Protein AF-Q5T0F9-4-F1 (afdb_monomer_lite)

Structure (mmCIF, N/CA/C/O backbone):
data_AF-Q5T0F9-4-F1
#
_entry.id   AF-Q5T0F9-4-F1
#
loop_
_atom_site.group_PDB
_atom_site.id
_atom_site.type_symbol
_atom_site.label_atom_id
_atom_site.label_alt_id
_atom_site.label_comp_id
_atom_site.label_asym_id
_atom_site.label_entity_id
_atom_site.label_seq_id
_atom_site.pdbx_PDB_ins_code
_atom_site.Cartn_x
_atom_site.Cartn_y
_atom_site.Cartn_z
_atom_site.occupancy
_atom_site.B_iso_or_equiv
_atom_site.auth_seq_id
_atom_site.auth_comp_id
_atom_site.auth_asym_id
_atom_site.auth_atom_id
_atom_site.pdbx_PDB_model_num
ATOM 1 N N . MET A 1 1 ? -15.846 -24.802 16.523 1.00 83.69 1 MET A N 1
ATOM 2 C CA . MET A 1 1 ? -16.960 -23.954 16.030 1.00 83.69 1 MET A CA 1
ATOM 3 C C . MET A 1 1 ? -17.552 -22.989 17.073 1.00 83.69 1 MET A C 1
ATOM 5 O O . MET A 1 1 ? -17.397 -21.797 16.863 1.00 83.69 1 MET A O 1
ATOM 9 N N . LEU A 1 2 ? -18.225 -23.403 18.166 1.00 86.75 2 LEU A N 1
ATOM 10 C CA . LEU A 1 2 ? -18.825 -22.433 19.125 1.00 86.75 2 LEU A CA 1
ATOM 11 C C . LEU A 1 2 ? -17.793 -21.511 19.794 1.00 86.75 2 LEU A C 1
ATOM 13 O O . LEU A 1 2 ? -18.038 -20.317 19.937 1.00 86.75 2 LEU A O 1
ATOM 17 N N . LEU A 1 3 ? -16.633 -22.063 20.155 1.00 89.88 3 LEU A N 1
ATOM 18 C CA . LEU A 1 3 ? -15.525 -21.309 20.741 1.00 89.88 3 LEU A CA 1
ATOM 19 C C . LEU A 1 3 ? -15.004 -20.246 19.755 1.00 89.88 3 LEU A C 1
ATOM 21 O O . LEU A 1 3 ? -14.954 -19.069 20.089 1.00 89.88 3 LEU A O 1
ATOM 25 N N . GLU A 1 4 ? -14.787 -20.619 18.489 1.00 90.56 4 GLU A N 1
ATOM 26 C CA . GLU A 1 4 ? -14.451 -19.668 17.414 1.00 90.56 4 GLU A CA 1
ATOM 27 C C . GLU A 1 4 ? -15.545 -18.605 17.196 1.00 90.56 4 GLU A C 1
ATOM 29 O O . GLU A 1 4 ? -15.244 -17.450 16.904 1.00 90.56 4 GLU A O 1
ATOM 34 N N . GLN A 1 5 ? -16.832 -18.966 17.309 1.00 90.75 5 GLN A N 1
ATOM 35 C CA . GLN A 1 5 ? -17.931 -17.999 17.208 1.00 90.75 5 GLN A CA 1
ATOM 36 C C . GLN A 1 5 ? -17.902 -16.999 18.368 1.00 90.75 5 GLN A C 1
ATOM 38 O O . GLN A 1 5 ? -18.126 -15.810 18.145 1.00 90.75 5 GLN A O 1
ATOM 43 N N . GLN A 1 6 ? -17.617 -17.461 19.588 1.00 93.31 6 GLN A N 1
ATOM 44 C CA . GLN A 1 6 ? -17.458 -16.599 20.756 1.00 93.31 6 GLN A CA 1
ATOM 45 C C . GLN A 1 6 ? -16.285 -15.631 20.566 1.00 93.31 6 GLN A C 1
ATOM 47 O O . GLN A 1 6 ? -16.462 -14.427 20.749 1.00 93.31 6 GLN A O 1
ATOM 52 N N . GLU A 1 7 ? -15.121 -16.130 20.148 1.00 92.69 7 GLU A N 1
ATOM 53 C CA . GLU A 1 7 ? -13.934 -15.311 19.874 1.00 92.69 7 GLU A CA 1
ATOM 54 C C . GLU A 1 7 ? -14.206 -14.258 18.793 1.00 92.69 7 GLU A C 1
ATOM 56 O O . GLU A 1 7 ? -13.875 -13.086 18.977 1.00 92.69 7 GLU A O 1
ATOM 61 N N . LYS A 1 8 ? -14.893 -14.632 17.704 1.00 90.94 8 LYS A N 1
ATOM 62 C CA . LYS A 1 8 ? -15.326 -13.685 16.663 1.00 90.94 8 LYS A CA 1
ATOM 63 C C . LYS A 1 8 ? -16.273 -12.617 17.210 1.00 90.94 8 LYS A C 1
ATOM 65 O O . LYS A 1 8 ? -16.114 -11.447 16.878 1.00 90.94 8 LYS A O 1
ATOM 70 N N . CYS A 1 9 ? -17.234 -12.989 18.058 1.00 92.12 9 CYS A N 1
ATOM 71 C CA . CYS A 1 9 ? -18.142 -12.019 18.673 1.00 92.12 9 CYS A CA 1
ATOM 72 C C . CYS A 1 9 ? -17.387 -11.028 19.571 1.00 92.12 9 CYS A C 1
ATOM 74 O O . CYS A 1 9 ? -17.630 -9.828 19.490 1.00 92.12 9 CYS A O 1
ATOM 76 N N . LEU A 1 10 ? -16.435 -11.504 20.378 1.00 92.44 10 LEU A N 1
ATOM 77 C CA . LEU A 1 10 ? -15.598 -10.638 21.215 1.00 92.44 10 LEU A CA 1
ATOM 78 C C . LEU A 1 10 ? -14.719 -9.705 20.374 1.00 92.44 10 LEU A C 1
ATOM 80 O O . LEU A 1 10 ? -14.599 -8.521 20.690 1.00 92.44 10 LEU A O 1
ATOM 84 N N . LEU A 1 11 ? -14.151 -10.213 19.277 1.00 89.75 11 LEU A N 1
ATOM 85 C CA . LEU A 1 11 ? -13.388 -9.405 18.332 1.00 89.75 11 LEU A CA 1
ATOM 86 C C . LEU A 1 11 ? -14.251 -8.281 17.744 1.00 89.75 11 LEU A C 1
ATOM 88 O O . LEU A 1 11 ? -13.850 -7.121 17.804 1.00 89.75 11 LEU A O 1
ATOM 92 N N . PHE A 1 12 ? -15.440 -8.596 17.220 1.00 89.69 12 PHE A N 1
ATOM 93 C CA . PHE A 1 12 ? -16.332 -7.589 16.639 1.00 89.69 12 PHE A CA 1
ATOM 94 C C . PHE A 1 12 ? -16.841 -6.587 17.676 1.00 89.69 12 PHE A C 1
ATOM 96 O O . PHE A 1 12 ? -16.846 -5.392 17.392 1.00 89.69 12 PHE A O 1
ATOM 103 N N . SER A 1 13 ? -17.182 -7.031 18.891 1.00 90.62 13 SER A N 1
ATOM 104 C CA . SER A 1 13 ? -17.518 -6.130 20.004 1.00 90.62 13 SER A CA 1
ATOM 105 C C . SER A 1 13 ? -16.400 -5.109 20.240 1.00 90.62 13 SER A C 1
ATOM 107 O O . SER A 1 13 ? -16.650 -3.904 20.208 1.00 90.62 13 SER A O 1
ATOM 109 N N . LYS A 1 14 ? -15.145 -5.564 20.357 1.00 88.94 14 LYS A N 1
ATOM 110 C CA . LYS A 1 14 ? -13.990 -4.673 20.525 1.00 88.94 14 LYS A CA 1
ATOM 111 C C . LYS A 1 14 ? -13.830 -3.710 19.342 1.00 88.94 14 LYS A C 1
ATOM 113 O O . LYS A 1 14 ? -13.533 -2.534 19.541 1.00 88.94 14 LYS A O 1
ATOM 118 N N . GLN A 1 15 ? -14.051 -4.178 18.113 1.00 85.25 15 GLN A N 1
ATOM 119 C CA . GLN A 1 15 ? -13.968 -3.329 16.921 1.00 85.25 15 GLN A CA 1
ATOM 120 C C . GLN A 1 15 ? -15.040 -2.233 16.895 1.00 85.25 15 GLN A C 1
ATOM 122 O O . GLN A 1 15 ? -14.729 -1.088 16.562 1.00 85.25 15 GLN A O 1
ATOM 127 N N . PHE A 1 16 ? -16.281 -2.555 17.264 1.00 86.69 16 PHE A N 1
ATOM 128 C CA . PHE A 1 16 ? -17.366 -1.576 17.355 1.00 86.69 16 PHE A CA 1
ATOM 129 C C . PHE A 1 16 ? -17.193 -0.610 18.526 1.00 86.69 16 PHE A C 1
ATOM 131 O O . PHE A 1 16 ? -17.513 0.572 18.385 1.00 86.69 16 PHE A O 1
ATOM 138 N N . MET A 1 17 ? -16.605 -1.070 19.632 1.00 87.19 17 MET A N 1
ATOM 139 C CA . MET A 1 17 ? -16.252 -0.223 20.770 1.00 87.19 17 MET A CA 1
ATOM 140 C C . MET A 1 17 ? -15.271 0.876 20.348 1.00 87.19 17 MET A C 1
ATOM 142 O O . MET A 1 17 ? -15.489 2.044 20.660 1.00 87.19 17 MET A O 1
ATOM 146 N N . HIS A 1 18 ? -14.241 0.533 19.566 1.00 80.69 18 HIS A N 1
ATOM 147 C CA . HIS A 1 18 ? -13.287 1.511 19.027 1.00 80.69 18 HIS A CA 1
ATOM 148 C C . HIS A 1 18 ? -13.921 2.532 18.067 1.00 80.69 18 HIS A C 1
ATOM 150 O O . HIS A 1 18 ? -13.394 3.631 17.924 1.00 80.69 18 HIS A O 1
ATOM 156 N N . GLN A 1 19 ? -15.052 2.204 17.439 1.00 78.31 19 GLN A N 1
ATOM 157 C CA . GLN A 1 19 ? -15.816 3.124 16.584 1.00 78.31 19 GLN A CA 1
ATOM 158 C C . GLN A 1 19 ? -16.829 3.976 17.363 1.00 78.31 19 GLN A C 1
ATOM 160 O O . GLN A 1 19 ? -17.508 4.811 16.770 1.00 78.31 19 GLN A O 1
ATOM 165 N N . GLY A 1 20 ? -16.998 3.742 18.669 1.00 83.38 20 GLY A N 1
ATOM 166 C CA . GLY A 1 20 ? -18.068 4.356 19.457 1.00 83.38 20 GLY A CA 1
ATOM 167 C C . GLY A 1 20 ? -19.471 3.825 19.127 1.00 83.38 20 GLY A C 1
ATOM 168 O O . GLY A 1 20 ? -20.463 4.418 19.548 1.00 83.38 20 GLY A O 1
ATOM 169 N N . ASN A 1 21 ? -19.592 2.709 18.396 1.00 86.69 21 ASN A N 1
ATOM 170 C CA . ASN A 1 21 ? -20.884 2.101 18.077 1.00 86.69 21 ASN A CA 1
ATOM 171 C C . ASN A 1 21 ? -21.359 1.223 19.243 1.00 86.69 21 ASN A C 1
ATOM 173 O O . ASN A 1 21 ? -21.147 0.008 19.277 1.00 86.69 21 ASN A O 1
ATOM 177 N N . VAL A 1 22 ? -22.013 1.855 20.216 1.00 92.00 22 VAL A N 1
ATOM 178 C CA . VAL A 1 22 ? -22.498 1.202 21.443 1.00 92.00 22 VAL A CA 1
ATOM 179 C C . VAL A 1 22 ? -23.517 0.094 21.146 1.00 92.00 22 VAL A C 1
ATOM 181 O O . VAL A 1 22 ? -23.496 -0.955 21.795 1.00 92.00 22 VAL A O 1
ATOM 184 N N . ALA A 1 23 ? -24.381 0.297 20.146 1.00 92.88 23 ALA A N 1
ATOM 185 C CA . ALA A 1 23 ? -25.448 -0.640 19.799 1.00 92.88 23 ALA A CA 1
ATOM 186 C C . ALA A 1 23 ? -24.890 -1.984 19.304 1.00 92.88 23 ALA A C 1
ATOM 188 O O . ALA A 1 23 ? -25.228 -3.036 19.852 1.00 92.88 23 ALA A O 1
ATOM 189 N N . GLU A 1 24 ? -23.989 -1.954 18.318 1.00 90.75 24 GLU A N 1
ATOM 190 C CA . GLU A 1 24 ? -23.358 -3.178 17.812 1.00 90.75 24 GLU A CA 1
ATOM 191 C C . GLU A 1 24 ? -22.395 -3.788 18.839 1.00 90.75 24 GLU A C 1
ATOM 193 O O . GLU A 1 24 ? -22.370 -5.009 18.989 1.00 90.75 24 GLU A O 1
ATOM 198 N N . THR A 1 25 ? -21.688 -2.972 19.633 1.00 91.44 25 THR A N 1
ATOM 199 C CA . THR A 1 25 ? -20.842 -3.470 20.738 1.00 91.44 25 THR A CA 1
ATOM 200 C C . THR A 1 25 ? -21.651 -4.356 21.688 1.00 91.44 25 THR A C 1
ATOM 202 O O . THR A 1 25 ? -21.325 -5.529 21.878 1.00 91.44 25 THR A O 1
ATOM 205 N N . THR A 1 26 ? -22.769 -3.833 22.199 1.00 94.62 26 THR A N 1
ATOM 206 C CA . THR A 1 26 ? -23.650 -4.545 23.142 1.00 94.62 26 THR A CA 1
ATOM 207 C C . THR A 1 26 ? -24.254 -5.801 22.508 1.00 94.62 26 THR A C 1
ATOM 209 O O . THR A 1 26 ? -24.371 -6.853 23.143 1.00 94.62 26 THR A O 1
ATOM 212 N N . ARG A 1 27 ? -24.628 -5.721 21.225 1.00 94.31 27 ARG A N 1
ATOM 213 C CA . ARG A 1 27 ? -25.175 -6.852 20.467 1.00 94.31 27 ARG A CA 1
ATOM 214 C C . ARG A 1 27 ? -24.175 -8.005 20.373 1.00 94.31 27 ARG A C 1
ATOM 216 O O . ARG A 1 27 ? -24.549 -9.152 20.630 1.00 94.31 27 ARG A O 1
ATOM 223 N N . PHE A 1 28 ? -22.922 -7.718 20.027 1.00 93.88 28 PHE A N 1
ATOM 224 C CA . PHE A 1 28 ? -21.876 -8.733 19.923 1.00 93.88 28 PHE A CA 1
ATOM 225 C C . PHE A 1 28 ? -21.430 -9.272 21.285 1.00 93.88 28 PHE A C 1
ATOM 227 O O . PHE A 1 28 ? -21.159 -10.467 21.391 1.00 93.88 28 PHE A O 1
ATOM 234 N N . GLU A 1 29 ? -21.435 -8.456 22.340 1.00 96.00 29 GLU A N 1
ATOM 235 C CA . GLU A 1 29 ? -21.204 -8.931 23.712 1.00 96.00 29 GLU A CA 1
ATOM 236 C C . GL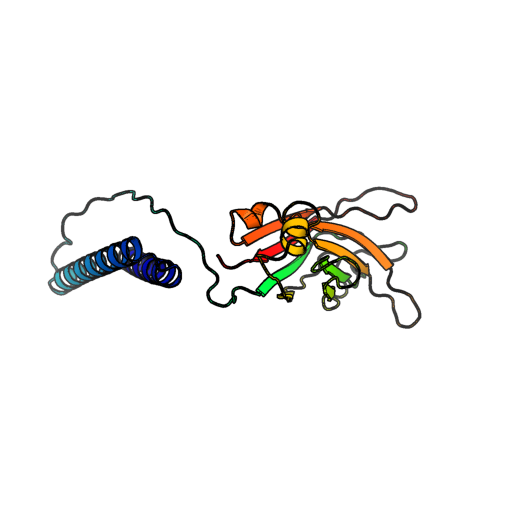U A 1 29 ? -22.263 -9.946 24.143 1.00 96.00 29 GLU A C 1
ATOM 238 O O . GLU A 1 29 ? -21.928 -11.022 24.642 1.00 96.00 29 GLU A O 1
ATOM 243 N N . LYS A 1 30 ? -23.542 -9.654 23.881 1.00 96.44 30 LYS A N 1
ATOM 244 C CA . LYS A 1 30 ? -24.639 -10.582 24.170 1.00 96.44 30 LYS A CA 1
ATOM 245 C C . LYS A 1 30 ? -24.495 -11.885 23.382 1.00 96.44 30 LYS A C 1
ATOM 247 O O . LYS A 1 30 ? -24.612 -12.967 23.954 1.00 96.44 30 LYS A O 1
ATOM 252 N N . LEU A 1 31 ? -24.167 -11.800 22.090 1.00 94.75 31 LEU A N 1
ATOM 253 C CA . LEU A 1 31 ? -23.881 -12.986 21.281 1.00 94.75 31 LEU A CA 1
ATOM 254 C C . LEU A 1 31 ? -22.697 -13.786 21.845 1.00 94.75 31 LEU A C 1
ATOM 256 O O . LEU A 1 31 ? -22.794 -15.006 21.936 1.00 94.75 31 LEU A O 1
ATOM 260 N N . ALA A 1 32 ? -21.609 -13.147 22.272 1.00 95.56 32 ALA A N 1
ATOM 261 C CA . ALA A 1 32 ? -20.480 -13.850 22.881 1.00 95.56 32 ALA A CA 1
ATOM 262 C C . ALA A 1 32 ? -20.891 -14.584 24.170 1.00 95.56 32 ALA A C 1
ATOM 264 O O . ALA A 1 32 ? -20.566 -15.761 24.341 1.00 95.56 32 ALA A O 1
ATOM 265 N N . GLN A 1 33 ? -21.649 -13.921 25.048 1.00 96.56 33 GLN A N 1
ATOM 266 C CA . GLN A 1 33 ? -22.155 -14.513 26.290 1.00 96.56 33 GLN A CA 1
ATOM 267 C C . GLN A 1 33 ? -23.062 -15.717 26.027 1.00 96.56 33 GLN A C 1
ATOM 269 O O . GLN A 1 33 ? -22.925 -16.750 26.679 1.00 96.56 33 GLN A O 1
ATOM 274 N N . ASP A 1 34 ? -23.957 -15.616 25.048 1.00 94.75 34 ASP A N 1
ATOM 275 C CA . ASP A 1 34 ? -24.850 -16.715 24.697 1.00 94.75 34 ASP A CA 1
ATOM 276 C C . ASP A 1 34 ? -24.074 -17.917 24.117 1.00 94.75 34 ASP A C 1
ATOM 278 O O . ASP A 1 34 ? -24.431 -19.061 24.398 1.00 94.75 34 ASP A O 1
ATOM 282 N N . ARG A 1 35 ? -22.984 -17.694 23.356 1.00 93.75 35 ARG A N 1
ATOM 283 C CA . ARG A 1 35 ? -22.117 -18.793 22.872 1.00 93.75 35 ARG A CA 1
ATOM 284 C C . ARG A 1 35 ? -21.362 -19.445 24.025 1.00 93.75 35 ARG A C 1
ATOM 286 O O . ARG A 1 35 ? -21.268 -20.669 24.065 1.00 93.75 35 ARG A O 1
ATOM 293 N N . LYS A 1 36 ? -20.882 -18.641 24.979 1.00 95.00 36 LYS A N 1
ATOM 294 C CA . LYS A 1 36 ? -20.215 -19.131 26.189 1.00 95.00 36 LYS A CA 1
ATOM 295 C C . LYS A 1 36 ? -21.130 -20.065 26.985 1.00 95.00 36 LYS A C 1
ATOM 297 O O . LYS A 1 36 ? -20.734 -21.180 27.293 1.00 95.00 36 LYS A O 1
ATOM 302 N N . LYS A 1 37 ? -22.378 -19.649 27.230 1.00 94.56 37 LYS A N 1
ATOM 303 C CA . LYS A 1 37 ? -23.382 -20.473 27.925 1.00 94.56 37 LYS A CA 1
ATOM 304 C C . LYS A 1 37 ? -23.654 -21.789 27.194 1.00 94.56 37 LYS A C 1
ATOM 306 O O . LYS A 1 37 ? -23.743 -22.836 27.821 1.00 94.56 37 LYS A O 1
ATOM 311 N N . GLN A 1 38 ? -23.769 -21.754 25.865 1.00 92.88 38 GLN A N 1
ATOM 312 C CA . GLN A 1 38 ? -23.950 -22.972 25.066 1.00 92.88 38 GLN A CA 1
ATOM 313 C C . GLN A 1 38 ? -22.748 -23.918 25.177 1.00 92.88 38 GLN A C 1
ATOM 315 O O . GLN A 1 38 ? -22.934 -25.128 25.278 1.00 92.88 38 GLN A O 1
ATOM 320 N N . LEU A 1 39 ? -21.527 -23.377 25.195 1.00 93.19 39 LEU A N 1
ATOM 321 C CA . LEU A 1 39 ? -20.314 -24.165 25.394 1.00 93.19 39 LEU A CA 1
ATOM 322 C C . LEU A 1 39 ? -20.278 -24.810 26.789 1.00 93.19 39 LEU A C 1
ATOM 324 O O . LEU A 1 39 ? -19.962 -25.990 26.894 1.00 93.19 39 LEU A O 1
ATOM 328 N N . GLU A 1 40 ? -20.649 -24.069 27.834 1.00 93.81 40 GLU A N 1
ATOM 329 C CA . GLU A 1 40 ? -20.731 -24.575 29.213 1.00 93.81 40 GLU A CA 1
ATOM 330 C C . GLU A 1 40 ? -21.749 -25.724 29.334 1.00 93.81 40 GLU A C 1
ATOM 332 O O . GLU A 1 40 ? -21.449 -26.753 29.936 1.00 93.81 40 GLU A O 1
ATOM 337 N N . ILE A 1 41 ? -22.923 -25.599 28.701 1.00 93.38 41 ILE A N 1
ATOM 338 C CA . ILE A 1 41 ? -23.936 -26.669 28.662 1.00 93.38 41 ILE A CA 1
ATOM 339 C C . ILE A 1 41 ? -23.391 -27.918 27.958 1.00 93.38 41 ILE A C 1
ATOM 341 O O . ILE A 1 41 ? -23.588 -29.030 28.444 1.00 93.38 41 ILE A O 1
ATOM 345 N N . LEU A 1 42 ? -22.692 -27.752 26.832 1.00 92.06 42 LEU A N 1
ATOM 346 C CA . LEU A 1 42 ? -22.097 -28.876 26.102 1.00 92.06 42 LEU A CA 1
ATOM 347 C C . LEU A 1 42 ? -21.006 -29.576 26.913 1.00 92.06 42 LEU A C 1
ATOM 349 O O . LEU A 1 42 ? -20.975 -30.803 26.954 1.00 92.06 42 LEU A O 1
ATOM 353 N N . GLN A 1 43 ? -20.140 -28.810 27.577 1.00 92.50 43 GLN A N 1
ATOM 354 C CA . GLN A 1 43 ? -19.103 -29.355 28.453 1.00 92.50 43 GLN A CA 1
ATOM 355 C C . GLN A 1 43 ? -19.712 -30.135 29.620 1.00 92.50 43 GLN A C 1
ATOM 357 O O . GLN A 1 43 ? -19.227 -31.214 29.952 1.00 92.50 43 GLN A O 1
ATOM 362 N N . LEU A 1 44 ? -20.794 -29.622 30.213 1.00 94.62 44 LEU A N 1
ATOM 363 C CA . LEU A 1 44 ? -21.508 -30.302 31.289 1.00 94.62 44 LEU A CA 1
ATOM 364 C C . LEU A 1 44 ? -22.154 -31.610 30.812 1.00 94.62 44 LEU A C 1
ATOM 366 O O . LEU A 1 44 ? -21.973 -32.637 31.461 1.00 94.62 44 LEU A O 1
ATOM 370 N N . ALA A 1 45 ? -22.864 -31.589 29.679 1.00 93.62 45 ALA A N 1
ATOM 371 C CA . ALA A 1 45 ? -23.481 -32.785 29.102 1.00 93.62 45 ALA A CA 1
ATOM 372 C C . ALA A 1 45 ? -22.425 -33.856 28.793 1.00 93.62 45 ALA A C 1
ATOM 374 O O . ALA A 1 45 ? -22.573 -35.010 29.194 1.00 93.62 45 ALA A O 1
ATOM 375 N N . GLN A 1 46 ? -21.305 -33.449 28.190 1.00 93.31 46 GLN A N 1
ATOM 376 C CA . GLN A 1 46 ? -20.180 -34.334 27.909 1.00 93.31 46 GLN A CA 1
ATOM 377 C C . GLN A 1 46 ? -19.577 -34.930 29.189 1.00 93.31 46 GLN A C 1
ATOM 379 O O . GLN A 1 46 ? -19.318 -36.131 29.239 1.00 93.31 46 GLN A O 1
ATOM 384 N N . ALA A 1 47 ? -19.374 -34.121 30.234 1.00 94.75 47 ALA A N 1
ATOM 385 C CA . ALA A 1 47 ? -18.844 -34.589 31.516 1.00 94.75 47 ALA A CA 1
ATOM 386 C C . ALA A 1 47 ? -19.783 -35.584 32.221 1.00 94.75 47 ALA A C 1
ATOM 388 O O . ALA A 1 47 ? -19.322 -36.450 32.960 1.00 94.75 47 ALA A O 1
ATOM 389 N N . GLN A 1 48 ? -21.090 -35.473 31.981 1.00 95.56 48 GLN A N 1
ATOM 390 C CA . GLN A 1 48 ? -22.111 -36.383 32.503 1.00 95.56 48 GLN A CA 1
ATOM 391 C C . GLN A 1 48 ? -22.341 -37.616 31.613 1.00 95.56 48 GLN A C 1
ATOM 393 O O . GLN A 1 48 ? -23.147 -38.472 31.969 1.00 95.56 48 GLN A O 1
ATOM 398 N N . GLY A 1 49 ? -21.657 -37.721 30.466 1.00 94.00 49 GLY A N 1
ATOM 399 C CA . GLY A 1 49 ? -21.877 -38.796 29.495 1.00 94.00 49 GLY A CA 1
ATOM 400 C C . GLY A 1 49 ? -23.245 -38.735 28.807 1.00 94.00 49 GLY A C 1
ATOM 401 O O . GLY A 1 49 ? -23.723 -39.755 28.320 1.00 94.00 49 GLY A O 1
ATOM 402 N N . LEU A 1 50 ? -23.885 -37.562 28.800 1.00 94.00 50 LEU A N 1
ATOM 403 C CA . LEU A 1 50 ? -25.150 -37.321 28.116 1.00 94.00 50 LEU A CA 1
ATOM 404 C C . LEU A 1 50 ? -24.905 -36.931 26.658 1.00 94.00 50 LEU A C 1
ATOM 406 O O . LEU A 1 50 ? -23.893 -36.310 26.321 1.00 94.00 50 LEU A O 1
ATOM 410 N N . ASP A 1 51 ? -25.881 -37.235 25.807 1.00 91.62 51 ASP A N 1
ATOM 411 C CA . ASP A 1 51 ? -25.890 -36.746 24.434 1.00 91.62 51 ASP A CA 1
ATOM 412 C C . ASP A 1 51 ? -25.971 -35.207 24.394 1.00 91.62 51 ASP A C 1
ATOM 414 O O . ASP A 1 51 ? -26.587 -34.578 25.266 1.00 91.62 51 ASP A O 1
ATOM 418 N N . PRO A 1 52 ? -25.362 -34.563 23.383 1.00 88.44 52 PRO A N 1
ATOM 419 C CA . PRO A 1 52 ? -25.440 -33.118 23.235 1.00 88.44 52 PRO A CA 1
ATOM 420 C C . PRO A 1 52 ? -26.891 -32.663 22.987 1.00 88.44 52 PRO A C 1
ATOM 422 O O . PRO A 1 52 ? -27.657 -33.369 22.325 1.00 88.44 52 PRO A O 1
ATOM 425 N N . PRO A 1 53 ? -27.278 -31.451 23.434 1.00 88.06 53 PRO A N 1
ATOM 426 C CA . PRO A 1 53 ? -28.591 -30.894 23.134 1.00 88.06 53 PRO A CA 1
ATOM 427 C C . PRO A 1 53 ? -28.866 -30.820 21.627 1.00 88.06 53 PRO A C 1
ATOM 429 O O . PRO A 1 53 ? -27.962 -30.604 20.811 1.00 88.06 53 PRO A O 1
ATOM 432 N N . THR A 1 5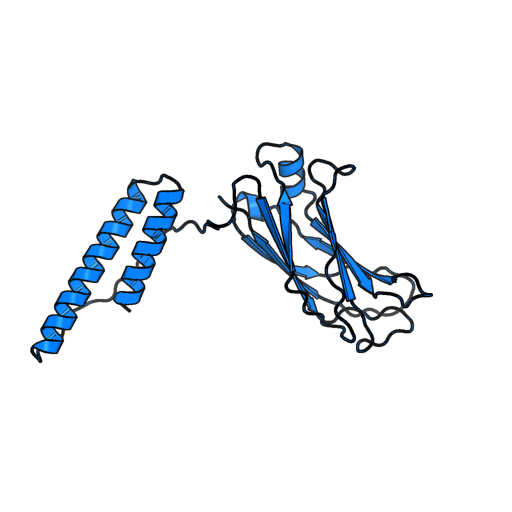4 ? -30.143 -30.925 21.258 1.00 89.44 54 THR A N 1
ATOM 433 C CA . THR A 1 54 ? -30.592 -30.702 19.880 1.00 89.44 54 THR A CA 1
ATOM 434 C C . THR A 1 54 ? -30.166 -29.318 19.401 1.00 89.44 54 THR A C 1
ATOM 436 O O . THR A 1 54 ? -30.330 -28.330 20.120 1.00 89.44 54 THR A O 1
ATOM 439 N N . HIS A 1 55 ? -29.655 -29.238 18.178 1.00 87.38 55 HIS A N 1
ATOM 440 C CA . HIS A 1 55 ? -29.155 -28.001 17.595 1.00 87.38 55 HIS A CA 1
ATOM 441 C C . HIS A 1 55 ? -29.592 -27.875 16.139 1.00 87.38 55 HIS A C 1
ATOM 443 O O . HIS A 1 55 ? -29.938 -28.854 15.478 1.00 87.38 55 HIS A O 1
ATOM 449 N N . HIS A 1 56 ? -29.531 -26.651 15.636 1.00 89.56 56 HIS A N 1
ATOM 450 C CA . HIS A 1 56 ? -29.719 -26.330 14.232 1.00 89.56 56 HIS A CA 1
ATOM 451 C C . HIS A 1 56 ? -28.634 -25.355 13.786 1.00 89.56 56 HIS A C 1
ATOM 453 O O . HIS A 1 56 ? -28.022 -24.653 14.594 1.00 89.56 56 HIS A O 1
ATOM 459 N N . PHE A 1 57 ? -28.385 -25.321 12.483 1.00 87.56 57 PHE A N 1
ATOM 460 C CA . PHE A 1 57 ? -27.438 -24.390 11.889 1.00 87.56 57 PHE A CA 1
ATOM 461 C C . PHE A 1 57 ? -28.180 -23.156 11.386 1.00 87.56 57 PHE A C 1
ATOM 463 O O . PHE A 1 57 ? -29.181 -23.265 10.681 1.00 87.56 57 PHE A O 1
ATOM 470 N N . GLU A 1 58 ? -27.664 -21.979 11.728 1.00 87.81 58 GLU A N 1
ATOM 471 C CA . GLU A 1 58 ? -28.158 -20.703 11.218 1.00 87.81 58 GLU A CA 1
ATOM 472 C C . GLU A 1 58 ? -27.046 -19.998 10.448 1.00 87.81 58 GLU A C 1
ATOM 474 O O . GLU A 1 58 ? -25.938 -19.810 10.958 1.00 87.81 58 GLU A O 1
ATOM 479 N N . LEU A 1 59 ? -27.360 -19.552 9.234 1.00 87.81 59 LEU A N 1
ATOM 480 C CA . LEU A 1 59 ? -26.519 -18.612 8.505 1.00 87.81 59 LEU A CA 1
ATOM 481 C C . LEU A 1 59 ? -26.889 -17.194 8.945 1.00 87.81 59 LEU A C 1
ATOM 483 O O . LEU A 1 59 ? -28.025 -16.756 8.770 1.00 87.81 59 LEU A O 1
ATOM 487 N N . LYS A 1 60 ? -25.926 -16.476 9.527 1.00 85.06 60 LYS A N 1
ATOM 488 C CA . LYS A 1 60 ? -26.074 -15.070 9.919 1.00 85.06 60 LYS A CA 1
ATOM 489 C C . LYS A 1 60 ? -25.024 -14.222 9.223 1.00 85.06 60 LYS A C 1
ATOM 491 O O . LYS A 1 60 ? -23.830 -14.483 9.348 1.00 85.06 60 LYS A O 1
ATOM 496 N N . THR A 1 61 ? -25.485 -13.180 8.542 1.00 85.00 61 THR A N 1
ATOM 497 C CA . THR A 1 61 ? -24.624 -12.161 7.940 1.00 85.00 61 THR A CA 1
ATOM 498 C C . THR A 1 61 ? -24.518 -10.981 8.891 1.00 85.00 61 THR A C 1
ATOM 500 O O . THR A 1 61 ? -25.530 -10.412 9.300 1.00 85.00 61 THR A O 1
ATOM 503 N N . PHE A 1 62 ? -23.291 -10.603 9.227 1.00 82.12 62 PHE A N 1
ATOM 504 C CA . PHE A 1 62 ? -23.004 -9.411 10.013 1.00 82.12 62 PHE A CA 1
ATOM 505 C C . PHE A 1 62 ? -22.258 -8.408 9.141 1.00 82.12 62 PHE A C 1
ATOM 507 O O . PHE A 1 62 ? -21.341 -8.782 8.413 1.00 82.12 62 PHE A O 1
ATOM 514 N N . GLN A 1 63 ? -22.642 -7.137 9.221 1.00 77.56 63 GLN A N 1
ATOM 515 C CA . GLN A 1 63 ? -21.827 -6.057 8.680 1.00 77.56 63 GLN A CA 1
ATOM 516 C C . GLN A 1 63 ? -20.758 -5.746 9.717 1.00 77.56 63 GLN A C 1
ATOM 518 O O . GLN A 1 63 ? -21.087 -5.405 10.846 1.00 77.56 63 GLN A O 1
ATOM 523 N N . THR A 1 64 ? -19.493 -5.915 9.360 1.00 75.06 64 THR A N 1
ATOM 524 C CA . THR A 1 64 ? -18.363 -5.689 10.265 1.00 75.06 64 THR A CA 1
ATOM 525 C C . THR A 1 64 ? -17.421 -4.697 9.621 1.00 75.06 64 THR A C 1
ATOM 527 O O . THR A 1 64 ? -17.126 -4.816 8.432 1.00 75.06 64 THR A O 1
ATOM 530 N N . VAL A 1 65 ? -16.924 -3.744 10.401 1.00 72.06 65 VAL A N 1
ATOM 531 C CA . VAL A 1 65 ? -15.921 -2.790 9.926 1.00 72.06 65 VAL A CA 1
ATOM 532 C C . VAL A 1 65 ? -14.550 -3.319 10.313 1.00 72.06 65 VAL A C 1
ATOM 534 O O . VAL A 1 65 ? -14.287 -3.612 11.479 1.00 72.06 65 VAL A O 1
ATOM 537 N N . ARG A 1 66 ? -13.669 -3.450 9.327 1.00 73.81 66 ARG A N 1
ATOM 538 C CA . ARG A 1 66 ? -12.284 -3.836 9.569 1.00 73.81 66 ARG A CA 1
ATOM 539 C C . ARG A 1 66 ? -11.500 -2.613 10.035 1.00 73.81 66 ARG A C 1
ATOM 541 O O . ARG A 1 66 ? -11.552 -1.562 9.405 1.00 73.81 66 ARG A O 1
ATOM 548 N N . ILE A 1 67 ? -10.790 -2.763 11.150 1.00 73.75 67 ILE A N 1
ATOM 549 C CA . ILE A 1 67 ? -9.984 -1.702 11.758 1.00 73.75 67 ILE A CA 1
ATOM 550 C C . ILE A 1 67 ? -8.549 -2.195 11.971 1.00 73.75 67 ILE A C 1
ATOM 552 O O . ILE A 1 67 ? -8.333 -3.382 12.218 1.00 73.75 67 ILE A O 1
ATOM 556 N N . PHE A 1 68 ? -7.592 -1.273 11.925 1.00 77.38 68 PHE A N 1
ATOM 557 C CA . PHE A 1 68 ? -6.171 -1.497 12.219 1.00 77.38 68 PHE A CA 1
ATOM 558 C C . PHE A 1 68 ? -5.790 -0.746 13.496 1.00 77.38 68 PHE A C 1
ATOM 560 O O . PHE A 1 68 ? -5.315 0.381 13.437 1.00 77.38 68 PHE A O 1
ATOM 567 N N . SER A 1 69 ? -6.076 -1.312 14.670 1.00 70.69 69 SER A N 1
ATOM 568 C 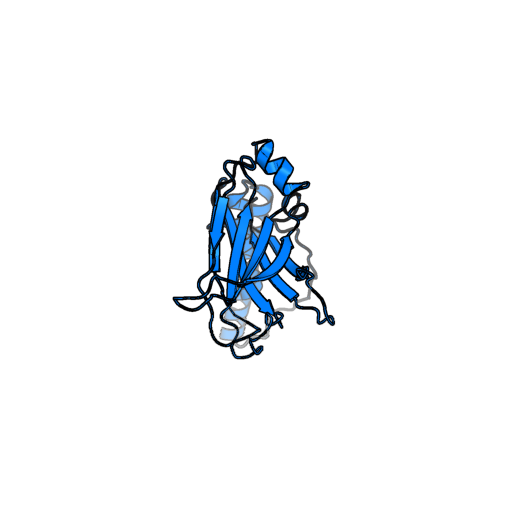CA . SER A 1 69 ? -5.915 -0.613 15.961 1.00 70.69 69 SER A CA 1
ATOM 569 C C . SER A 1 69 ? -4.494 -0.103 16.250 1.00 70.69 69 SER A C 1
ATOM 571 O O . SER A 1 69 ? -4.308 0.725 17.135 1.00 70.69 69 SER A O 1
ATOM 573 N N . GLU A 1 70 ? -3.494 -0.611 15.536 1.00 75.88 70 GLU A N 1
ATOM 574 C CA . GLU A 1 70 ? -2.100 -0.179 15.585 1.00 75.88 70 GLU A CA 1
ATOM 575 C C . GLU A 1 70 ? -1.823 1.133 14.830 1.00 75.88 70 GLU A C 1
ATOM 577 O O . GLU A 1 70 ? -0.774 1.745 15.038 1.00 75.88 70 GLU A O 1
ATOM 582 N N . LEU A 1 71 ? -2.742 1.562 13.959 1.00 81.31 71 LEU A N 1
ATOM 583 C CA . LEU A 1 71 ? -2.664 2.809 13.207 1.00 81.31 71 LEU A CA 1
ATOM 584 C C . LEU A 1 71 ? -3.367 3.939 13.962 1.00 81.31 71 LEU A C 1
ATOM 586 O O . LEU A 1 71 ? -4.511 3.807 14.393 1.00 81.31 71 LEU A O 1
ATOM 590 N N . ASN A 1 72 ? -2.706 5.092 14.063 1.00 83.31 72 ASN A N 1
ATOM 591 C CA . ASN A 1 72 ? -3.364 6.322 14.502 1.00 83.31 72 ASN A CA 1
ATOM 592 C C . ASN A 1 72 ? -4.053 7.041 13.323 1.00 83.31 72 ASN A C 1
ATOM 594 O O . ASN A 1 72 ? -3.849 6.715 12.154 1.00 83.31 72 ASN A O 1
ATOM 598 N N . SER A 1 73 ? -4.868 8.058 13.621 1.00 83.00 73 SER A N 1
ATOM 599 C CA . SER A 1 73 ? -5.653 8.798 12.616 1.00 83.00 73 SER A CA 1
ATOM 600 C C . SER A 1 73 ? -4.813 9.595 11.604 1.00 83.00 73 SER A C 1
ATOM 602 O O . SER A 1 73 ? -5.340 10.026 10.573 1.00 83.00 73 SER A O 1
ATOM 604 N N . THR A 1 74 ? -3.521 9.778 11.882 1.00 90.69 74 THR A N 1
ATOM 605 C CA . THR A 1 74 ? -2.558 10.521 11.058 1.00 90.69 74 THR A CA 1
ATOM 606 C C . THR A 1 74 ? -1.547 9.624 10.345 1.00 90.69 74 THR A C 1
ATOM 608 O O . THR A 1 74 ? -0.633 10.135 9.703 1.00 90.69 74 THR A O 1
ATOM 611 N N . GLU A 1 75 ? -1.699 8.302 10.419 1.00 92.06 75 GLU A N 1
ATOM 612 C CA . GLU A 1 75 ? -0.797 7.337 9.793 1.00 92.06 75 GLU A CA 1
ATOM 613 C C . GLU A 1 75 ? -1.508 6.530 8.698 1.00 92.06 75 GLU A C 1
ATOM 615 O O . GLU A 1 75 ? -2.677 6.159 8.803 1.00 92.06 75 GLU A O 1
ATOM 620 N N . MET A 1 76 ? -0.761 6.245 7.635 1.00 94.25 76 MET A N 1
ATOM 621 C CA . MET A 1 76 ? -1.089 5.263 6.608 1.00 94.25 76 MET A CA 1
ATOM 622 C C . MET A 1 76 ? 0.114 4.341 6.445 1.00 94.25 76 MET A C 1
ATOM 624 O O . MET A 1 76 ? 1.245 4.814 6.318 1.00 94.25 76 MET A O 1
ATOM 628 N N . HIS A 1 77 ? -0.106 3.030 6.430 1.00 94.75 77 HIS A N 1
ATOM 629 C CA . HIS A 1 77 ? 0.966 2.078 6.158 1.00 94.75 77 HIS A CA 1
ATOM 630 C C . HIS A 1 77 ? 1.010 1.738 4.670 1.00 94.75 77 HIS A C 1
ATOM 632 O O . HIS A 1 77 ? -0.011 1.440 4.053 1.00 94.75 77 HIS A O 1
ATOM 638 N N . LEU A 1 78 ? 2.215 1.755 4.107 1.00 96.94 78 LEU A N 1
ATOM 639 C CA . LEU A 1 78 ? 2.526 1.219 2.788 1.00 96.94 78 LEU A CA 1
ATOM 640 C C . LEU A 1 78 ? 3.438 0.009 2.965 1.00 96.94 78 LEU A C 1
ATOM 642 O O . LEU A 1 78 ? 4.523 0.142 3.522 1.00 96.94 78 LEU A O 1
ATOM 646 N N . ILE A 1 79 ? 3.028 -1.142 2.446 1.00 97.12 79 ILE A N 1
ATOM 647 C CA . ILE A 1 79 ? 3.819 -2.368 2.455 1.00 97.12 79 ILE A CA 1
ATOM 648 C C . ILE A 1 79 ? 4.174 -2.726 1.014 1.00 97.12 79 ILE A C 1
ATOM 650 O O . ILE A 1 79 ? 3.303 -2.979 0.174 1.00 97.12 79 ILE A O 1
ATOM 654 N N . ILE A 1 80 ? 5.474 -2.743 0.729 1.00 97.81 80 ILE A N 1
ATOM 655 C CA . ILE A 1 80 ? 6.011 -3.251 -0.533 1.00 97.81 80 ILE A CA 1
ATOM 656 C C . ILE A 1 80 ? 6.408 -4.701 -0.275 1.00 97.81 80 ILE A C 1
ATOM 658 O O . ILE A 1 80 ? 7.412 -4.949 0.388 1.00 97.81 80 ILE A O 1
ATOM 662 N N . VAL A 1 81 ? 5.601 -5.641 -0.772 1.00 98.00 81 VAL A N 1
ATOM 663 C CA . VAL A 1 81 ? 5.770 -7.071 -0.477 1.00 98.00 81 VAL A CA 1
ATOM 664 C C . VAL A 1 81 ? 6.872 -7.649 -1.354 1.00 98.00 81 VAL A C 1
ATOM 666 O O . VAL A 1 81 ? 7.912 -8.061 -0.849 1.00 98.00 81 VAL A O 1
ATOM 669 N N . ARG A 1 82 ? 6.679 -7.637 -2.680 1.00 97.31 82 ARG A N 1
ATOM 670 C CA . ARG A 1 82 ? 7.615 -8.264 -3.624 1.00 97.31 82 ARG A CA 1
ATOM 671 C C . ARG A 1 82 ? 7.512 -7.730 -5.050 1.00 97.31 82 ARG A C 1
ATOM 673 O O . ARG A 1 82 ? 6.485 -7.186 -5.463 1.00 97.31 82 ARG A O 1
ATOM 680 N N . GLY A 1 83 ? 8.579 -7.934 -5.817 1.00 96.25 83 GLY A N 1
ATOM 681 C CA . GLY A 1 83 ? 8.544 -7.908 -7.280 1.00 96.25 83 GLY A CA 1
ATOM 682 C C . GLY A 1 83 ? 8.370 -9.321 -7.837 1.00 96.25 83 GLY A C 1
ATOM 683 O O . GLY A 1 83 ? 8.885 -10.270 -7.261 1.00 96.25 83 GLY A O 1
ATOM 684 N N . MET A 1 84 ? 7.660 -9.468 -8.953 1.00 95.00 84 MET A N 1
ATOM 685 C CA . MET A 1 84 ? 7.461 -10.749 -9.635 1.00 95.00 84 MET A CA 1
ATOM 686 C C . MET A 1 84 ? 7.965 -10.640 -11.070 1.00 95.00 84 MET A C 1
ATOM 688 O O . MET A 1 84 ? 7.465 -9.814 -11.844 1.00 95.00 84 MET A O 1
ATOM 692 N N . ASN A 1 85 ? 8.925 -11.492 -11.437 1.00 93.88 85 ASN A N 1
ATOM 693 C CA . ASN A 1 85 ? 9.460 -11.580 -12.799 1.00 93.88 85 ASN A CA 1
ATOM 694 C C . ASN A 1 85 ? 9.885 -10.212 -13.364 1.00 93.88 85 ASN A C 1
ATOM 696 O O . ASN A 1 85 ? 9.509 -9.823 -14.475 1.00 93.88 85 ASN A O 1
ATOM 700 N N . LEU A 1 86 ? 10.633 -9.443 -12.573 1.00 94.56 86 LEU A N 1
ATOM 701 C CA . LEU A 1 86 ? 11.121 -8.132 -12.975 1.00 94.56 86 LEU A CA 1
ATOM 702 C C . LEU A 1 86 ? 12.021 -8.253 -14.220 1.00 94.56 86 LEU A C 1
ATOM 704 O O . LEU A 1 86 ? 12.807 -9.196 -14.336 1.00 94.56 86 LEU A O 1
ATOM 708 N N . PRO A 1 87 ? 11.951 -7.301 -15.166 1.00 92.44 87 PRO A N 1
ATOM 709 C CA . PRO A 1 87 ? 12.890 -7.268 -16.276 1.00 92.44 87 PRO A CA 1
ATOM 710 C C . PRO A 1 87 ? 14.317 -7.064 -15.782 1.00 92.44 87 PRO A C 1
ATOM 712 O O . PRO A 1 87 ? 14.578 -6.149 -15.002 1.00 92.44 87 PRO A O 1
ATOM 715 N N . ALA A 1 88 ? 15.258 -7.820 -16.334 1.00 91.19 88 ALA A N 1
ATOM 716 C CA . ALA A 1 88 ? 16.658 -7.471 -16.190 1.00 91.19 88 ALA A CA 1
ATOM 717 C C . ALA A 1 88 ? 17.012 -6.310 -17.146 1.00 91.19 88 ALA A C 1
ATOM 719 O O . ALA A 1 88 ? 16.601 -6.327 -18.314 1.00 91.19 88 ALA A O 1
ATOM 720 N N . PRO A 1 89 ? 17.738 -5.277 -16.685 1.00 91.44 89 PRO A N 1
ATOM 721 C CA . PRO A 1 89 ? 18.233 -4.225 -17.565 1.00 91.44 89 PRO A CA 1
ATOM 722 C C . PRO A 1 89 ? 19.323 -4.767 -18.513 1.00 91.44 89 PRO A C 1
ATOM 724 O O . PRO A 1 89 ? 19.917 -5.809 -18.239 1.00 91.44 89 PRO A O 1
ATOM 727 N N . PRO A 1 90 ? 19.671 -4.049 -19.601 1.00 89.31 90 PRO A N 1
ATOM 728 C CA . PRO A 1 90 ? 20.692 -4.508 -20.540 1.00 89.31 90 PRO A CA 1
ATOM 729 C C . PRO A 1 90 ? 22.028 -4.838 -19.858 1.00 89.31 90 PRO A C 1
ATOM 731 O O . PRO A 1 90 ? 22.566 -4.027 -19.086 1.00 89.31 90 PRO A O 1
ATOM 734 N N . GLY A 1 91 ? 22.559 -6.022 -20.178 1.00 89.75 91 GLY A N 1
ATOM 735 C CA . GLY A 1 91 ? 23.816 -6.551 -19.642 1.00 89.75 91 GLY A CA 1
ATOM 736 C C . GLY A 1 91 ? 23.720 -7.157 -18.238 1.00 89.75 91 GLY A C 1
ATOM 737 O O . GLY A 1 91 ? 24.757 -7.346 -17.612 1.00 89.75 91 GLY A O 1
ATOM 738 N N . VAL A 1 92 ? 22.511 -7.406 -17.733 1.00 92.00 92 VAL A N 1
ATOM 739 C CA . VAL A 1 92 ? 22.248 -8.088 -16.457 1.00 92.00 92 VAL A CA 1
ATOM 740 C C . VAL A 1 92 ? 21.338 -9.274 -16.755 1.00 92.00 92 VAL A C 1
ATOM 742 O O . VAL A 1 92 ? 20.402 -9.142 -17.545 1.00 92.00 92 VAL A O 1
ATOM 745 N N . THR A 1 93 ? 21.623 -10.437 -16.175 1.00 93.25 93 THR A N 1
ATOM 746 C CA . THR A 1 93 ? 20.718 -11.589 -16.267 1.00 93.25 93 THR A CA 1
ATOM 747 C C . THR A 1 93 ? 19.638 -11.481 -15.181 1.00 93.25 93 THR A C 1
ATOM 749 O O . THR A 1 93 ? 19.848 -10.786 -14.186 1.00 93.25 93 THR A O 1
ATOM 752 N N . PRO A 1 94 ? 18.467 -12.123 -15.333 1.00 93.38 94 PRO A N 1
ATOM 753 C CA . PRO A 1 94 ? 17.444 -12.140 -14.284 1.00 93.38 94 PRO A CA 1
ATOM 754 C C . PRO A 1 94 ? 17.969 -12.571 -12.903 1.00 93.38 94 PRO A C 1
ATOM 756 O O . PRO A 1 94 ? 17.573 -11.978 -11.902 1.00 93.38 94 PRO A O 1
ATOM 759 N N . ASP A 1 95 ? 18.899 -13.525 -12.855 1.00 95.44 95 ASP A N 1
ATOM 760 C CA . ASP A 1 95 ? 19.475 -14.063 -11.614 1.00 95.44 95 ASP A CA 1
ATOM 761 C C . ASP A 1 95 ? 20.582 -13.172 -11.023 1.00 95.44 95 ASP A C 1
ATOM 763 O O . ASP A 1 95 ? 20.984 -13.343 -9.877 1.00 95.44 95 ASP A O 1
ATOM 767 N N . ASP A 1 96 ? 21.044 -12.169 -11.770 1.00 94.75 96 ASP A N 1
ATOM 768 C CA . ASP A 1 96 ? 22.007 -11.159 -11.312 1.00 94.75 96 ASP A CA 1
ATOM 769 C C . ASP A 1 96 ? 21.324 -9.831 -10.938 1.00 94.75 96 ASP A C 1
ATOM 771 O O . ASP A 1 96 ? 21.980 -8.804 -10.723 1.00 94.75 96 ASP A O 1
ATOM 775 N N . LEU A 1 97 ? 19.988 -9.806 -10.901 1.00 95.50 97 LEU A N 1
ATOM 776 C CA . LEU A 1 97 ? 19.249 -8.593 -10.590 1.00 95.50 97 LEU A CA 1
ATOM 777 C C . LEU A 1 97 ? 19.307 -8.285 -9.088 1.00 95.50 97 LEU A C 1
ATOM 779 O O . LEU A 1 97 ? 18.671 -8.939 -8.269 1.00 95.50 97 LEU A O 1
ATOM 783 N N . ASP A 1 98 ? 19.999 -7.200 -8.751 1.00 97.00 98 ASP A N 1
ATOM 784 C CA . ASP A 1 98 ? 19.933 -6.580 -7.426 1.00 97.00 98 ASP A CA 1
ATOM 785 C C . ASP A 1 98 ? 18.852 -5.500 -7.388 1.00 97.00 98 ASP A C 1
ATOM 787 O O . ASP A 1 98 ? 19.091 -4.379 -7.828 1.00 97.00 98 ASP A O 1
ATOM 791 N N . ALA A 1 99 ? 17.656 -5.808 -6.899 1.00 97.31 99 ALA A N 1
ATOM 792 C CA . ALA A 1 99 ? 16.493 -4.934 -7.000 1.00 97.31 99 ALA A CA 1
ATOM 793 C C . ALA A 1 99 ? 16.217 -4.128 -5.721 1.00 97.31 99 ALA A C 1
ATOM 795 O O . ALA A 1 99 ? 16.361 -4.621 -4.605 1.00 97.31 99 ALA A O 1
ATOM 796 N N . PHE A 1 100 ? 15.741 -2.893 -5.881 1.00 97.94 100 PHE A N 1
ATOM 797 C CA . PHE A 1 100 ? 15.085 -2.119 -4.823 1.00 97.94 100 PHE A CA 1
ATOM 798 C C . PHE A 1 100 ? 14.002 -1.211 -5.412 1.00 97.94 100 PHE A C 1
ATOM 800 O O . PHE A 1 100 ? 14.033 -0.870 -6.597 1.00 97.94 100 PHE A O 1
ATOM 807 N N . VAL A 1 101 ? 13.044 -0.797 -4.586 1.00 98.12 101 VAL A N 1
ATOM 808 C CA . VAL A 1 101 ? 11.926 0.056 -5.004 1.00 98.12 101 VAL A CA 1
ATOM 809 C C . VAL A 1 101 ? 12.011 1.394 -4.290 1.00 98.12 101 VAL A C 1
ATOM 811 O O . VAL A 1 101 ? 12.107 1.440 -3.068 1.00 98.12 101 VAL A O 1
ATOM 814 N N . ARG A 1 102 ? 11.957 2.494 -5.039 1.00 98.06 102 ARG A N 1
ATOM 815 C CA . ARG A 1 102 ? 11.670 3.830 -4.501 1.00 98.06 102 ARG A CA 1
ATOM 816 C C . ARG A 1 102 ? 10.179 4.092 -4.630 1.00 98.06 102 ARG A C 1
ATOM 818 O O . ARG A 1 102 ? 9.581 3.692 -5.627 1.00 98.06 102 ARG A O 1
ATOM 825 N N . PHE A 1 103 ? 9.590 4.784 -3.666 1.00 97.75 103 PHE A N 1
ATOM 826 C CA . PHE A 1 103 ? 8.233 5.299 -3.812 1.00 97.75 103 PHE A CA 1
ATOM 827 C C . PHE A 1 103 ? 8.184 6.805 -3.572 1.00 97.75 103 PHE A C 1
ATOM 829 O O . PHE A 1 103 ? 9.016 7.369 -2.858 1.00 97.75 103 PHE A O 1
ATOM 836 N N . GLU A 1 104 ? 7.171 7.434 -4.155 1.00 97.12 104 GLU A N 1
ATOM 837 C CA . GLU A 1 104 ? 6.860 8.844 -3.984 1.00 97.12 104 GLU A CA 1
ATOM 838 C C . GLU A 1 104 ? 5.360 9.013 -3.727 1.00 97.12 104 GLU A C 1
ATOM 840 O O . GLU A 1 104 ? 4.512 8.748 -4.586 1.00 97.12 104 GLU A O 1
ATOM 845 N N . PHE A 1 105 ? 5.039 9.455 -2.513 1.00 97.19 105 PHE A N 1
ATOM 846 C CA . PHE A 1 105 ? 3.694 9.786 -2.071 1.00 97.19 105 PHE A CA 1
ATOM 847 C C . PHE A 1 105 ? 3.549 11.311 -2.035 1.00 97.19 105 PHE A C 1
ATOM 849 O O . PHE A 1 105 ? 4.093 11.980 -1.158 1.00 97.19 105 PHE A O 1
ATOM 856 N N . HIS A 1 106 ? 2.836 11.872 -3.017 1.00 94.81 106 HIS A N 1
ATOM 857 C CA . HIS A 1 106 ? 2.767 13.314 -3.307 1.00 94.81 106 HIS A CA 1
ATOM 858 C C . HIS A 1 106 ? 1.878 14.115 -2.333 1.00 94.81 106 HIS A C 1
ATOM 860 O O . HIS A 1 106 ? 1.019 14.898 -2.753 1.00 94.81 106 HIS A O 1
ATOM 866 N N . TYR A 1 107 ? 2.069 13.896 -1.035 1.00 96.12 107 TYR A N 1
ATOM 867 C CA . TYR A 1 107 ? 1.373 14.544 0.068 1.00 96.12 107 TYR A CA 1
ATOM 868 C C . TYR A 1 107 ? 2.392 15.134 1.060 1.00 96.12 107 TYR A C 1
ATOM 870 O O . TYR A 1 107 ? 3.305 14.403 1.455 1.00 96.12 107 TYR A O 1
ATOM 878 N N . PRO A 1 108 ? 2.213 16.397 1.515 1.00 94.19 108 PRO A N 1
ATOM 879 C CA . PRO A 1 108 ? 1.053 17.289 1.305 1.00 94.19 108 PRO A CA 1
ATOM 880 C C . PRO A 1 108 ? 0.956 17.961 -0.072 1.00 94.19 108 PRO A C 1
ATOM 882 O O . PRO A 1 108 ? -0.137 18.366 -0.479 1.00 94.19 108 PRO A O 1
ATOM 885 N N . ASN A 1 109 ? 2.065 18.046 -0.801 1.00 92.38 109 ASN A N 1
ATOM 886 C CA . ASN A 1 109 ? 2.169 18.533 -2.178 1.00 92.38 109 ASN A CA 1
ATOM 887 C C . ASN A 1 109 ? 3.370 17.846 -2.865 1.00 92.38 109 ASN A C 1
ATOM 889 O O . ASN A 1 109 ? 3.984 16.958 -2.279 1.00 92.38 109 ASN A O 1
ATOM 893 N N . SER A 1 110 ? 3.674 18.204 -4.117 1.00 91.19 110 SER A N 1
ATOM 894 C CA . SER A 1 110 ? 4.767 17.564 -4.866 1.00 91.19 110 SER A CA 1
ATOM 895 C C . SER A 1 110 ? 6.159 17.908 -4.317 1.00 91.19 110 SER A C 1
ATOM 897 O O . SER A 1 110 ? 7.026 17.040 -4.304 1.00 91.19 110 SER A O 1
ATOM 899 N N . ASP A 1 111 ? 6.364 19.132 -3.823 1.00 94.19 111 ASP A N 1
ATOM 900 C CA . ASP A 1 111 ? 7.668 19.587 -3.313 1.00 94.19 111 ASP A CA 1
ATOM 901 C C . ASP A 1 111 ? 7.992 18.977 -1.942 1.00 94.19 111 ASP A C 1
ATOM 903 O O . ASP A 1 111 ? 9.148 18.727 -1.613 1.00 94.19 111 ASP A O 1
ATOM 907 N N . GLN A 1 112 ? 6.954 18.682 -1.157 1.00 95.31 112 GLN A N 1
ATOM 908 C CA . GLN A 1 112 ? 7.028 18.046 0.161 1.00 95.31 112 GLN A CA 1
ATOM 909 C C . GLN A 1 112 ? 6.596 16.574 0.121 1.00 95.31 112 GLN A C 1
ATOM 911 O O . GLN A 1 112 ? 6.149 16.030 1.130 1.00 95.31 112 GLN A O 1
ATOM 916 N N . ALA A 1 113 ? 6.679 15.930 -1.045 1.00 96.62 113 ALA A N 1
ATOM 917 C CA . ALA A 1 113 ? 6.293 14.535 -1.193 1.00 96.62 113 ALA A CA 1
ATOM 918 C C . ALA A 1 113 ? 7.095 13.634 -0.240 1.00 96.62 113 ALA A C 1
ATOM 920 O O . ALA A 1 113 ? 8.314 13.767 -0.105 1.00 96.62 113 ALA A O 1
ATOM 921 N N . GLN A 1 114 ? 6.416 12.675 0.387 1.00 97.69 114 GLN A N 1
ATOM 922 C CA . GLN A 1 114 ? 7.062 11.657 1.206 1.00 97.69 114 GLN A CA 1
ATOM 923 C C . GLN A 1 114 ? 7.708 10.613 0.302 1.00 97.69 114 GLN A C 1
ATOM 925 O O . GLN A 1 114 ? 7.040 9.977 -0.517 1.00 97.69 114 GLN A O 1
ATOM 930 N N . LYS A 1 115 ? 9.022 10.448 0.453 1.00 97.81 115 LYS A N 1
ATOM 931 C CA . LYS A 1 115 ? 9.847 9.564 -0.370 1.00 97.81 115 LYS A CA 1
ATOM 932 C C . LYS A 1 115 ? 10.639 8.640 0.531 1.00 97.81 115 LYS A C 1
ATOM 934 O O . LYS A 1 115 ? 11.232 9.082 1.511 1.00 97.81 115 LYS A O 1
ATOM 939 N N . SER A 1 116 ? 10.690 7.369 0.173 1.00 98.12 116 SER A N 1
ATOM 940 C CA . SER A 1 116 ? 11.616 6.414 0.774 1.00 98.12 116 SER A CA 1
ATOM 941 C C . SER A 1 116 ? 11.905 5.293 -0.222 1.00 98.12 116 SER A C 1
ATOM 943 O O . SER A 1 116 ? 11.457 5.326 -1.374 1.00 98.12 116 SER A O 1
ATOM 945 N N . LYS A 1 117 ? 12.719 4.327 0.190 1.00 98.06 117 LYS A N 1
ATOM 946 C CA . LYS A 1 117 ? 13.107 3.191 -0.637 1.00 98.06 117 LYS A CA 1
ATOM 947 C C . LYS A 1 117 ? 13.230 1.925 0.183 1.00 98.06 117 LYS A C 1
ATOM 949 O O . LYS A 1 117 ? 13.506 1.991 1.379 1.00 98.06 117 LYS A O 1
ATOM 954 N N . THR A 1 118 ? 13.100 0.792 -0.492 1.00 98.44 118 THR A N 1
ATOM 955 C CA . THR A 1 118 ? 13.342 -0.497 0.132 1.00 98.44 118 THR A CA 1
ATOM 956 C C . THR A 1 118 ? 14.830 -0.781 0.329 1.00 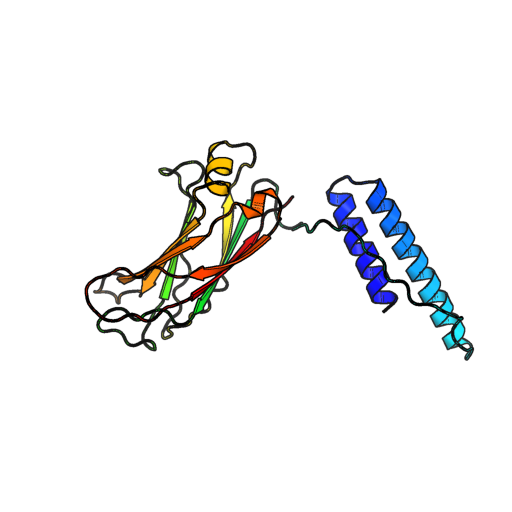98.44 118 THR A C 1
ATOM 958 O O . THR A 1 118 ? 15.695 -0.142 -0.285 1.00 98.44 118 THR A O 1
ATOM 961 N N . ALA A 1 119 ? 15.134 -1.793 1.142 1.00 98.19 119 ALA A N 1
ATOM 962 C CA . ALA A 1 119 ? 16.416 -2.480 1.065 1.00 98.19 119 ALA A CA 1
ATOM 963 C C . ALA A 1 119 ? 16.609 -3.119 -0.320 1.00 98.19 119 ALA A C 1
ATOM 965 O O . ALA A 1 119 ? 15.654 -3.343 -1.072 1.00 98.19 119 ALA A O 1
ATOM 966 N N . VAL A 1 120 ? 17.873 -3.387 -0.645 1.00 97.88 120 VAL A N 1
ATOM 967 C CA . VAL A 1 120 ? 18.254 -4.083 -1.873 1.00 97.88 120 VAL A CA 1
ATOM 968 C C . VAL A 1 120 ? 18.171 -5.582 -1.629 1.00 97.88 120 VAL A C 1
ATOM 970 O O . VAL A 1 120 ? 18.822 -6.089 -0.717 1.00 97.88 120 VAL A O 1
ATOM 973 N N . VAL A 1 121 ? 17.418 -6.276 -2.474 1.00 98.25 121 VAL A N 1
ATOM 974 C CA . VAL A 1 121 ? 17.368 -7.738 -2.530 1.00 98.25 121 VAL A CA 1
ATOM 975 C C . VAL A 1 121 ? 18.187 -8.167 -3.736 1.00 98.25 121 VAL A C 1
ATOM 977 O O . VAL A 1 121 ? 17.970 -7.665 -4.838 1.00 98.25 121 VAL A O 1
ATOM 980 N N . LYS A 1 122 ? 19.175 -9.029 -3.511 1.00 96.94 122 LYS A N 1
ATOM 981 C CA . LYS A 1 122 ? 20.194 -9.360 -4.507 1.00 96.94 122 LYS A CA 1
ATOM 982 C C . LYS A 1 122 ? 19.876 -10.633 -5.271 1.00 96.94 122 LYS A C 1
ATOM 984 O O . LYS A 1 122 ? 19.184 -11.499 -4.744 1.00 96.94 122 LYS A O 1
ATOM 989 N N . ASN A 1 123 ? 20.462 -10.747 -6.458 1.00 96.12 123 ASN A N 1
ATOM 990 C CA . ASN A 1 123 ? 20.524 -11.985 -7.232 1.00 96.12 123 ASN A CA 1
ATOM 991 C C . ASN A 1 123 ? 19.161 -12.650 -7.512 1.00 96.12 123 ASN A C 1
ATOM 993 O O . ASN A 1 123 ? 19.017 -13.867 -7.402 1.00 96.12 123 ASN A O 1
ATOM 997 N N . THR A 1 124 ? 18.130 -11.859 -7.821 1.00 97.06 124 THR A N 1
ATOM 998 C CA . THR A 1 124 ? 16.813 -12.405 -8.174 1.00 97.06 124 THR A CA 1
ATOM 999 C C . THR A 1 124 ? 15.955 -11.403 -8.935 1.00 97.06 124 THR A C 1
ATOM 1001 O O . THR A 1 124 ? 15.845 -10.227 -8.577 1.00 97.06 124 THR A O 1
ATOM 1004 N N . ASN A 1 125 ? 15.253 -11.884 -9.959 1.00 95.50 125 ASN A N 1
ATOM 1005 C CA . ASN A 1 125 ? 14.222 -11.106 -10.639 1.00 95.50 125 ASN A CA 1
ATOM 1006 C C . ASN A 1 125 ? 12.879 -11.093 -9.892 1.00 95.50 125 ASN A C 1
ATOM 1008 O O . ASN A 1 125 ? 11.964 -10.377 -10.300 1.00 95.50 125 ASN A O 1
ATOM 1012 N N . SER A 1 126 ? 12.747 -11.863 -8.814 1.00 96.88 126 SER A N 1
ATOM 1013 C CA . SER A 1 126 ? 11.537 -11.946 -7.995 1.00 96.88 126 SER A CA 1
ATOM 1014 C C . SER A 1 126 ? 11.865 -11.634 -6.528 1.00 96.88 126 SER A C 1
ATOM 1016 O O . SER A 1 126 ? 11.819 -12.522 -5.680 1.00 96.88 126 SER A O 1
ATOM 1018 N N . PRO A 1 127 ? 12.271 -10.385 -6.226 1.00 97.00 127 PRO A N 1
ATOM 1019 C CA . PRO A 1 127 ? 12.721 -9.984 -4.897 1.00 97.00 127 PRO A CA 1
ATOM 1020 C C . PRO A 1 127 ? 11.570 -9.910 -3.892 1.00 97.00 127 PRO A C 1
ATOM 1022 O O . PRO A 1 127 ? 10.545 -9.281 -4.167 1.00 97.00 127 PRO A O 1
ATOM 1025 N N . GLU A 1 128 ? 11.781 -10.457 -2.698 1.00 97.88 128 GLU A N 1
ATOM 1026 C CA . GLU A 1 128 ? 10.898 -10.290 -1.540 1.00 97.88 128 GLU A CA 1
ATOM 1027 C C . GLU A 1 128 ? 11.458 -9.203 -0.621 1.00 97.88 128 GLU A C 1
ATOM 1029 O O . GLU A 1 128 ? 12.557 -9.328 -0.085 1.00 97.88 128 GLU A O 1
ATOM 1034 N N . PHE A 1 129 ? 10.719 -8.104 -0.481 1.00 97.88 129 PHE A N 1
ATOM 1035 C CA . PHE A 1 129 ? 11.122 -6.965 0.340 1.00 97.88 129 PHE A CA 1
ATOM 1036 C C . PHE A 1 129 ? 10.501 -7.044 1.734 1.00 97.88 129 PHE A C 1
ATOM 1038 O O . PHE A 1 129 ? 11.206 -6.836 2.717 1.00 97.88 129 PHE A O 1
ATOM 1045 N N . ASP A 1 130 ? 9.189 -7.297 1.790 1.00 97.06 130 ASP A N 1
ATOM 1046 C CA . ASP A 1 130 ? 8.358 -7.283 3.001 1.00 97.06 130 ASP A CA 1
ATOM 1047 C C . ASP A 1 130 ? 8.607 -6.055 3.899 1.00 97.06 130 ASP A C 1
ATOM 1049 O O . ASP A 1 130 ? 8.847 -6.146 5.103 1.00 97.06 130 ASP A O 1
ATOM 1053 N N . GLN A 1 131 ? 8.621 -4.865 3.286 1.00 97.88 131 GLN A N 1
ATOM 1054 C CA . GLN A 1 131 ? 8.965 -3.627 3.990 1.00 97.88 131 GLN A CA 1
ATOM 1055 C C . GLN A 1 131 ? 7.765 -2.716 4.190 1.00 97.88 131 GLN A C 1
ATOM 1057 O O . GLN A 1 131 ? 7.116 -2.298 3.226 1.00 97.88 131 GLN A O 1
ATOM 1062 N N . LEU A 1 132 ? 7.533 -2.368 5.457 1.00 96.38 132 LEU A N 1
ATOM 1063 C CA . LEU A 1 132 ? 6.506 -1.440 5.910 1.00 96.38 132 LEU A CA 1
ATOM 1064 C C . LEU A 1 132 ? 7.068 -0.022 6.040 1.00 96.38 132 LEU A C 1
ATOM 1066 O O . LEU A 1 132 ? 8.068 0.218 6.716 1.00 96.38 132 LEU A O 1
ATOM 1070 N N . PHE A 1 133 ? 6.363 0.934 5.447 1.00 96.44 133 PHE A N 1
ATOM 1071 C CA . PHE A 1 133 ? 6.630 2.362 5.549 1.00 96.44 133 PHE A CA 1
ATOM 1072 C C . PHE A 1 133 ? 5.450 3.068 6.205 1.00 96.44 133 PHE A C 1
ATOM 1074 O O . PHE A 1 133 ? 4.304 2.911 5.781 1.00 96.44 133 PHE A O 1
ATOM 1081 N N . LYS A 1 134 ? 5.746 3.889 7.213 1.00 94.88 134 LYS A N 1
ATOM 1082 C CA . LYS A 1 134 ? 4.770 4.780 7.837 1.00 94.88 134 LYS A CA 1
ATOM 1083 C C . LYS A 1 134 ? 4.707 6.094 7.071 1.00 94.88 134 LYS A C 1
ATOM 1085 O O . LYS A 1 134 ? 5.707 6.803 6.978 1.00 94.88 134 LYS A O 1
ATOM 1090 N N . LEU A 1 135 ? 3.540 6.408 6.525 1.00 95.94 135 LEU A N 1
ATOM 1091 C CA . LEU A 1 135 ? 3.265 7.649 5.815 1.00 95.94 135 LEU A CA 1
ATOM 1092 C C . LEU A 1 135 ? 2.403 8.545 6.698 1.00 95.94 135 LEU A C 1
ATOM 1094 O O . LEU A 1 135 ? 1.350 8.131 7.178 1.00 95.94 135 LEU A O 1
ATOM 1098 N N . ASN A 1 136 ? 2.840 9.784 6.887 1.00 95.06 136 ASN A N 1
ATOM 1099 C CA . ASN A 1 136 ? 2.092 10.784 7.637 1.00 95.06 136 ASN A CA 1
ATOM 1100 C C . ASN A 1 136 ? 0.983 11.360 6.757 1.00 95.06 136 ASN A C 1
ATOM 1102 O O . ASN A 1 136 ? 1.235 11.784 5.627 1.00 95.06 136 ASN A O 1
ATOM 1106 N N . ILE A 1 137 ? -0.239 11.411 7.268 1.00 95.44 137 ILE A N 1
ATOM 1107 C CA . ILE A 1 137 ? -1.423 11.866 6.545 1.00 95.44 137 ILE A CA 1
ATOM 1108 C C . ILE A 1 137 ? -2.262 12.807 7.411 1.00 95.44 137 ILE A C 1
ATOM 1110 O O . ILE A 1 137 ? -2.219 12.782 8.637 1.00 95.44 137 ILE A O 1
ATOM 1114 N N . ASN A 1 138 ? -3.067 13.640 6.760 1.00 94.25 138 ASN A N 1
ATOM 1115 C CA . ASN A 1 138 ? -4.185 14.328 7.394 1.00 94.25 138 ASN A CA 1
ATOM 1116 C C . ASN A 1 138 ? -5.392 14.187 6.470 1.00 94.25 138 ASN A C 1
ATOM 1118 O O . ASN A 1 138 ? -5.420 14.770 5.385 1.00 94.25 138 ASN A O 1
ATOM 1122 N N . ARG A 1 139 ? -6.401 13.431 6.910 1.00 89.88 139 ARG A N 1
ATOM 1123 C CA . ARG A 1 139 ? -7.590 13.111 6.104 1.00 89.88 139 ARG A CA 1
ATOM 1124 C C . ARG A 1 139 ? -8.407 14.345 5.708 1.00 89.88 139 ARG A C 1
ATOM 1126 O O . ARG A 1 139 ? -9.048 14.366 4.658 1.00 89.88 139 ARG A O 1
ATOM 1133 N N . ASN A 1 140 ? -8.331 15.402 6.513 1.00 91.62 140 ASN A N 1
ATOM 1134 C CA . ASN A 1 140 ? -9.014 16.666 6.254 1.00 91.62 140 ASN A CA 1
ATOM 1135 C C . ASN A 1 140 ? -8.230 17.571 5.294 1.00 91.62 140 ASN A C 1
ATOM 1137 O O . ASN A 1 140 ? -8.792 18.516 4.739 1.00 91.62 140 ASN A O 1
ATOM 1141 N N . HIS A 1 141 ? -6.947 17.288 5.052 1.00 94.94 141 HIS A N 1
ATOM 1142 C CA . HIS A 1 141 ? -6.118 18.102 4.177 1.00 94.94 141 HIS A CA 1
ATOM 1143 C C . HIS A 1 141 ? -6.493 17.886 2.705 1.00 94.94 141 HIS A C 1
ATOM 1145 O O . HIS A 1 141 ? -6.475 16.768 2.187 1.00 94.94 141 HIS A O 1
ATOM 1151 N N . ARG A 1 142 ? -6.764 18.977 1.977 1.00 94.19 142 ARG A N 1
ATOM 1152 C CA . ARG A 1 142 ? -7.144 18.938 0.551 1.00 94.19 142 ARG A CA 1
ATOM 1153 C C . ARG A 1 142 ? -6.120 18.199 -0.318 1.00 94.19 142 ARG A C 1
ATOM 1155 O O . ARG A 1 142 ? -6.495 17.490 -1.248 1.00 94.19 142 ARG A O 1
ATOM 1162 N N . GLY A 1 143 ? -4.831 18.350 -0.008 1.00 94.44 143 GLY A N 1
ATOM 1163 C CA . GLY A 1 143 ? -3.755 17.627 -0.687 1.00 94.44 143 GLY A CA 1
ATOM 1164 C C . GLY A 1 143 ? -3.857 16.109 -0.516 1.00 94.44 143 GLY A C 1
ATOM 1165 O O . GLY A 1 143 ? -3.617 15.390 -1.477 1.00 94.44 143 GLY A O 1
ATOM 1166 N N . PHE A 1 144 ? -4.285 15.624 0.658 1.00 95.69 144 PHE A N 1
ATOM 1167 C CA . PHE A 1 144 ? -4.467 14.189 0.896 1.00 95.69 144 PHE A CA 1
ATOM 1168 C C . PHE A 1 144 ? -5.613 13.653 0.045 1.00 95.69 144 PHE A C 1
ATOM 1170 O O . PHE A 1 144 ? -5.410 12.722 -0.728 1.00 95.69 144 PHE A O 1
ATOM 1177 N N . LYS A 1 145 ? -6.775 14.323 0.085 1.00 94.44 145 LYS A N 1
ATOM 1178 C CA . LYS A 1 145 ? -7.934 13.975 -0.754 1.00 94.44 145 LYS A CA 1
ATOM 1179 C C . LYS A 1 145 ? -7.563 13.898 -2.236 1.00 94.44 145 LYS A C 1
ATOM 1181 O O . LYS A 1 145 ? -7.908 12.937 -2.908 1.00 94.44 145 LYS A O 1
ATOM 1186 N N . ARG A 1 146 ? -6.768 14.853 -2.736 1.00 94.31 146 ARG A N 1
ATOM 1187 C CA . ARG A 1 146 ? -6.283 14.841 -4.127 1.00 94.31 146 ARG A CA 1
ATOM 1188 C C . ARG A 1 146 ? -5.401 13.631 -4.440 1.00 94.31 146 ARG A C 1
ATOM 1190 O O . ARG A 1 146 ? -5.472 13.113 -5.555 1.00 94.31 146 ARG A O 1
ATOM 1197 N N . VAL A 1 147 ? -4.560 13.200 -3.498 1.00 95.12 147 VAL A N 1
ATOM 1198 C CA . VAL A 1 147 ? -3.735 12.002 -3.684 1.00 95.12 147 VAL A CA 1
ATOM 1199 C C . VAL A 1 147 ? -4.597 10.747 -3.709 1.00 95.12 147 VAL A C 1
ATOM 1201 O O . VAL A 1 147 ? -4.440 9.957 -4.636 1.00 95.12 147 VAL A O 1
ATOM 1204 N N . ILE A 1 148 ? -5.549 10.620 -2.784 1.00 94.75 148 ILE A N 1
ATOM 1205 C CA . ILE A 1 148 ? -6.508 9.509 -2.748 1.00 94.75 148 ILE A CA 1
ATOM 1206 C C . ILE A 1 148 ? -7.317 9.420 -4.050 1.00 94.75 148 ILE A C 1
ATOM 1208 O O . ILE A 1 148 ? -7.362 8.362 -4.666 1.00 94.75 148 ILE A O 1
ATOM 1212 N N . GLN A 1 149 ? -7.865 10.542 -4.516 1.00 93.81 149 GLN A N 1
ATOM 1213 C CA . GLN A 1 149 ? -8.809 10.577 -5.638 1.00 93.81 149 GLN A CA 1
ATOM 1214 C C . GLN A 1 149 ? -8.174 10.512 -7.026 1.00 93.81 149 GLN A C 1
ATOM 1216 O O . GLN A 1 149 ? -8.853 10.164 -7.982 1.00 93.81 149 GLN A O 1
ATOM 1221 N N . SER A 1 150 ? -6.918 10.946 -7.184 1.00 90.50 150 SER A N 1
ATOM 1222 C CA . SER A 1 150 ? -6.353 11.116 -8.534 1.00 90.50 150 SER A CA 1
ATOM 1223 C C . SER A 1 150 ? -4.875 10.784 -8.696 1.00 90.50 150 SER A C 1
ATOM 1225 O O . SER A 1 150 ? -4.477 10.393 -9.790 1.00 90.50 150 SER A O 1
ATOM 1227 N N . LYS A 1 151 ? -4.035 10.966 -7.664 1.00 90.00 151 LYS A N 1
ATOM 1228 C CA . LYS A 1 151 ? -2.573 10.867 -7.843 1.00 90.00 151 LYS A CA 1
ATOM 1229 C C . LYS A 1 151 ? -1.958 9.559 -7.384 1.00 90.00 151 LYS A C 1
ATOM 1231 O O . LYS A 1 151 ? -0.915 9.225 -7.904 1.00 90.00 151 LYS A O 1
ATOM 1236 N N . GLY A 1 152 ? -2.501 8.880 -6.383 1.00 94.31 152 GLY A N 1
ATOM 1237 C CA . GLY A 1 152 ? -1.928 7.635 -5.878 1.00 94.31 152 GLY A CA 1
ATOM 1238 C C . GLY A 1 152 ? -0.472 7.704 -5.375 1.00 94.31 152 GLY A C 1
ATOM 1239 O O . GLY A 1 152 ? 0.034 8.762 -4.985 1.00 94.31 152 GLY A O 1
ATOM 1240 N N . ILE A 1 153 ? 0.194 6.544 -5.364 1.00 97.06 153 ILE A N 1
ATOM 1241 C CA . ILE A 1 153 ? 1.622 6.387 -5.037 1.00 97.06 153 ILE A CA 1
ATOM 1242 C C . ILE A 1 153 ? 2.372 5.943 -6.291 1.00 97.06 153 ILE A C 1
ATOM 1244 O O . ILE A 1 153 ? 2.042 4.920 -6.899 1.00 97.06 153 ILE A O 1
ATOM 1248 N N . LYS A 1 154 ? 3.428 6.683 -6.638 1.00 96.19 154 LYS A N 1
ATOM 1249 C CA . LYS A 1 154 ? 4.350 6.306 -7.710 1.00 96.19 154 LYS A CA 1
ATOM 1250 C C . LYS A 1 154 ? 5.447 5.411 -7.145 1.00 96.19 154 LYS A C 1
ATOM 1252 O O . LYS A 1 154 ? 5.992 5.697 -6.083 1.00 96.19 154 LYS A O 1
ATOM 1257 N N . PHE A 1 155 ? 5.806 4.371 -7.883 1.00 97.50 155 PHE A N 1
ATOM 1258 C CA . PHE A 1 155 ? 6.927 3.490 -7.590 1.00 97.50 155 PHE A CA 1
ATOM 1259 C C . PHE A 1 155 ? 7.906 3.478 -8.753 1.00 97.50 155 PHE A C 1
ATOM 1261 O O . PHE A 1 155 ? 7.512 3.465 -9.918 1.00 97.50 155 PHE A O 1
ATOM 1268 N N . GLU A 1 156 ? 9.185 3.420 -8.423 1.00 96.69 156 GLU A N 1
ATOM 1269 C CA . GLU A 1 156 ? 10.280 3.293 -9.372 1.00 96.69 156 GLU A CA 1
ATOM 1270 C C . GLU A 1 156 ? 11.154 2.120 -8.940 1.00 96.69 156 GLU A C 1
ATOM 1272 O O . GLU A 1 156 ? 11.659 2.077 -7.816 1.00 96.69 156 GLU A O 1
ATOM 1277 N N . ILE A 1 157 ? 11.299 1.141 -9.825 1.00 96.75 157 ILE A N 1
ATOM 1278 C CA . ILE A 1 157 ? 12.032 -0.090 -9.566 1.00 96.75 157 ILE A CA 1
ATOM 1279 C C . ILE A 1 157 ? 13.423 0.070 -10.156 1.00 96.75 157 ILE A C 1
ATOM 1281 O O . ILE A 1 157 ? 13.564 0.378 -11.340 1.00 96.75 157 ILE A O 1
ATOM 1285 N N . PHE A 1 158 ? 14.448 -0.176 -9.353 1.00 96.44 158 PHE A N 1
ATOM 1286 C CA . PHE A 1 158 ? 15.836 -0.025 -9.758 1.00 96.44 158 PHE A CA 1
ATOM 1287 C C . PHE A 1 158 ? 16.613 -1.319 -9.585 1.00 96.44 158 PHE A C 1
ATOM 1289 O O . PHE A 1 158 ? 16.422 -2.046 -8.615 1.00 96.44 158 PHE A O 1
ATOM 1296 N N . HIS A 1 159 ? 17.554 -1.530 -10.496 1.00 96.38 159 HIS A N 1
ATOM 1297 C CA . HIS A 1 159 ? 18.696 -2.396 -10.284 1.00 96.38 159 HIS A CA 1
ATOM 1298 C C . HIS A 1 159 ? 19.834 -1.587 -9.650 1.00 96.38 159 HIS A C 1
ATOM 1300 O O . HIS A 1 159 ? 20.252 -0.562 -10.202 1.00 96.38 159 HIS A O 1
ATOM 1306 N N . LYS A 1 160 ? 20.342 -2.035 -8.502 1.00 96.31 160 LYS A N 1
ATOM 1307 C CA . LYS A 1 160 ? 21.476 -1.434 -7.806 1.00 96.31 160 LYS A CA 1
ATOM 1308 C C . LYS A 1 160 ? 22.745 -1.626 -8.632 1.00 96.31 160 LYS A C 1
ATOM 1310 O O . LYS A 1 160 ? 23.180 -2.743 -8.876 1.00 96.31 160 LYS A O 1
ATOM 1315 N N . GLY A 1 161 ? 23.374 -0.519 -9.017 1.00 92.06 161 GLY A N 1
ATOM 1316 C CA . GLY A 1 161 ? 24.686 -0.563 -9.653 1.00 92.06 161 GLY A CA 1
ATOM 1317 C C . GLY A 1 161 ? 25.792 -0.884 -8.643 1.00 92.06 161 GLY A C 1
ATOM 1318 O O . GLY A 1 161 ? 25.691 -0.539 -7.459 1.00 92.06 161 GLY A O 1
ATOM 1319 N N . SER A 1 162 ? 26.867 -1.523 -9.107 1.00 86.94 162 SER A N 1
ATOM 1320 C CA . SER A 1 162 ? 28.110 -1.692 -8.339 1.00 86.94 162 SER A CA 1
ATOM 1321 C C . SER A 1 162 ? 28.767 -0.337 -8.019 1.00 86.94 162 SER A C 1
ATOM 1323 O O . SER A 1 162 ? 28.318 0.701 -8.491 1.00 86.94 162 SER A O 1
ATOM 1325 N N . PHE A 1 163 ? 29.872 -0.324 -7.267 1.00 80.81 163 PHE A N 1
ATOM 1326 C CA . PHE A 1 163 ? 30.537 0.911 -6.808 1.00 80.81 163 PHE A CA 1
ATOM 1327 C C . PHE A 1 163 ? 30.841 1.944 -7.921 1.00 80.81 163 PHE A C 1
ATOM 1329 O O . PHE A 1 163 ? 30.741 3.141 -7.681 1.00 80.81 163 PHE A O 1
ATOM 1336 N N . PHE A 1 164 ? 31.130 1.494 -9.149 1.00 85.62 164 PHE A N 1
ATOM 1337 C CA . PHE A 1 164 ? 31.422 2.364 -10.302 1.00 85.62 164 PHE A CA 1
ATOM 1338 C C . PHE A 1 164 ? 30.262 2.529 -11.295 1.00 85.62 164 PHE A C 1
ATOM 1340 O O . PHE A 1 164 ? 30.435 3.136 -12.350 1.00 85.62 164 PHE A O 1
ATOM 1347 N N . ARG A 1 165 ? 29.089 1.950 -11.020 1.00 86.62 165 ARG A N 1
ATOM 1348 C CA . ARG A 1 165 ? 27.937 1.988 -11.930 1.00 86.62 165 ARG A CA 1
ATOM 1349 C C . ARG A 1 165 ? 26.755 2.640 -11.230 1.00 86.62 165 ARG A C 1
ATOM 1351 O O . ARG A 1 165 ? 26.446 2.320 -10.087 1.00 86.62 165 ARG A O 1
ATOM 1358 N N . SER A 1 166 ? 26.074 3.541 -11.929 1.00 92.06 166 SER A N 1
ATOM 1359 C CA . SER A 1 166 ? 24.822 4.105 -11.437 1.00 92.06 166 SER A CA 1
ATOM 1360 C C . SER A 1 166 ? 23.727 3.039 -11.376 1.00 92.06 166 SER A C 1
ATOM 1362 O O . SER A 1 166 ? 23.747 2.047 -12.113 1.00 92.06 166 SER A O 1
ATOM 1364 N N . ASP A 1 167 ? 22.760 3.256 -10.487 1.00 94.38 167 ASP A N 1
ATOM 1365 C CA . ASP A 1 167 ? 21.555 2.434 -10.430 1.00 94.38 167 ASP A CA 1
ATOM 1366 C C . ASP A 1 167 ? 20.776 2.569 -11.749 1.00 94.38 167 ASP A C 1
ATOM 1368 O O . ASP A 1 167 ? 20.635 3.668 -12.293 1.00 94.38 167 ASP A O 1
ATOM 1372 N N . LYS A 1 168 ? 20.261 1.453 -12.269 1.00 94.19 168 LYS A N 1
ATOM 1373 C CA . LYS A 1 168 ? 19.504 1.419 -13.527 1.00 94.19 168 LYS A CA 1
ATOM 1374 C C . LYS A 1 168 ? 18.014 1.315 -13.233 1.00 94.19 168 LYS A C 1
ATOM 1376 O O . LYS A 1 168 ? 17.595 0.398 -12.534 1.00 94.19 168 LYS A O 1
ATOM 1381 N N . LEU A 1 169 ? 17.212 2.216 -13.793 1.00 94.62 169 LEU A N 1
ATOM 1382 C CA . LEU A 1 169 ? 15.755 2.108 -13.729 1.00 94.62 169 LEU A CA 1
ATOM 1383 C C . LEU A 1 169 ? 15.292 0.903 -14.562 1.00 94.62 169 LEU A C 1
ATOM 1385 O O . LEU A 1 169 ? 15.615 0.800 -15.745 1.00 94.62 169 LEU A O 1
ATOM 1389 N N . VAL A 1 170 ? 14.537 0.007 -13.936 1.00 94.19 170 VAL A N 1
ATOM 1390 C CA . VAL A 1 170 ? 13.938 -1.183 -14.556 1.00 94.19 170 VAL A CA 1
ATOM 1391 C C . VAL A 1 170 ? 12.536 -0.864 -15.073 1.00 94.19 170 VAL A C 1
ATOM 1393 O O . VAL A 1 170 ? 12.155 -1.267 -16.174 1.00 94.19 170 VAL A O 1
ATOM 1396 N N . GLY A 1 171 ? 11.779 -0.090 -14.301 1.00 95.00 171 GLY A N 1
ATOM 1397 C CA . GLY A 1 171 ? 10.450 0.357 -14.681 1.00 95.00 171 GLY A CA 1
ATOM 1398 C C . GLY A 1 171 ? 9.776 1.164 -13.587 1.00 95.00 171 GLY A C 1
ATOM 1399 O O . GLY A 1 171 ? 10.349 1.417 -12.523 1.00 95.00 171 GLY A O 1
ATOM 1400 N N . THR A 1 172 ? 8.550 1.571 -13.869 1.00 96.12 172 THR A N 1
ATOM 1401 C CA . THR A 1 172 ? 7.714 2.368 -12.977 1.00 96.12 172 THR A CA 1
ATOM 1402 C C . THR A 1 172 ? 6.379 1.680 -12.765 1.00 96.12 172 THR A C 1
ATOM 1404 O O . THR A 1 172 ? 5.903 0.956 -13.629 1.00 96.12 172 THR A O 1
ATOM 1407 N N . ALA A 1 173 ? 5.764 1.882 -11.610 1.00 95.56 173 ALA A N 1
ATOM 1408 C CA . ALA A 1 173 ? 4.434 1.366 -11.316 1.00 95.56 173 ALA A CA 1
ATOM 1409 C C . ALA A 1 173 ? 3.641 2.422 -10.551 1.00 95.56 173 ALA A C 1
ATOM 1411 O 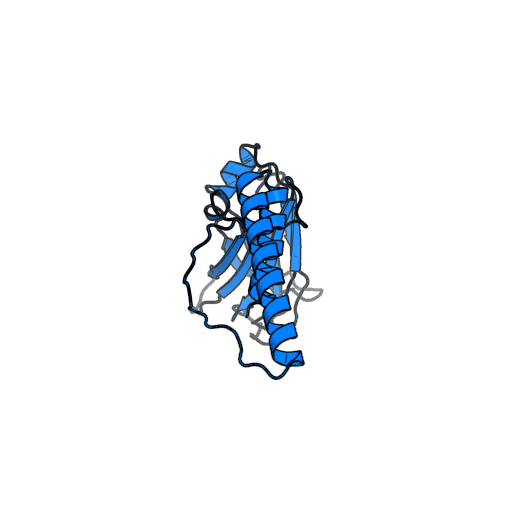O . ALA A 1 173 ? 4.218 3.282 -9.883 1.00 95.56 173 ALA A O 1
ATOM 1412 N N . HIS A 1 174 ? 2.319 2.353 -10.631 1.00 95.69 174 HIS A N 1
ATOM 1413 C CA . HIS A 1 174 ? 1.449 3.363 -10.049 1.00 95.69 174 HIS A CA 1
ATOM 1414 C C . HIS A 1 174 ? 0.274 2.717 -9.317 1.00 95.69 174 HIS A C 1
ATOM 1416 O O . HIS A 1 174 ? -0.532 2.033 -9.937 1.00 95.69 174 HIS A O 1
ATOM 1422 N N . LEU A 1 175 ? 0.169 2.939 -8.005 1.00 96.31 175 LEU A N 1
ATOM 1423 C CA . LEU A 1 175 ? -0.943 2.433 -7.198 1.00 96.31 175 LEU A CA 1
ATOM 1424 C C . LEU A 1 175 ? -1.988 3.529 -7.023 1.00 96.31 175 LEU A C 1
ATOM 1426 O O . LEU A 1 175 ? -1.698 4.567 -6.421 1.00 96.31 175 LEU A O 1
ATOM 1430 N N . LYS A 1 176 ? -3.204 3.291 -7.517 1.00 95.69 176 LYS A N 1
ATOM 1431 C CA . LYS A 1 176 ? -4.352 4.154 -7.228 1.00 95.69 176 LYS A CA 1
ATOM 1432 C C . LYS A 1 176 ? -4.840 3.913 -5.802 1.00 95.69 176 LYS A C 1
ATOM 1434 O O . LYS A 1 176 ? -4.774 2.801 -5.295 1.00 95.69 176 LYS A O 1
ATOM 1439 N N . LEU A 1 177 ? -5.331 4.970 -5.163 1.00 96.06 177 LEU A N 1
ATOM 1440 C CA . LEU A 1 177 ? -5.727 4.947 -3.754 1.00 96.06 177 LEU A CA 1
ATOM 1441 C C . LEU A 1 177 ? -7.224 5.210 -3.543 1.00 96.06 177 LEU A C 1
ATOM 1443 O O . LEU A 1 177 ? -7.662 5.252 -2.403 1.00 96.06 177 LEU A O 1
ATOM 1447 N N . GLU A 1 178 ? -8.010 5.346 -4.615 1.00 94.06 178 GLU A N 1
ATOM 1448 C CA . GLU A 1 178 ? -9.437 5.716 -4.579 1.00 94.06 178 GLU A CA 1
ATOM 1449 C C . GLU A 1 178 ? -10.268 4.776 -3.692 1.00 94.06 178 GLU A C 1
ATOM 1451 O O . GLU A 1 178 ? -11.149 5.215 -2.958 1.00 94.06 178 GLU A O 1
ATOM 1456 N N . ARG A 1 179 ? -9.936 3.478 -3.677 1.00 91.88 179 ARG A N 1
ATOM 1457 C CA . ARG A 1 179 ? -10.604 2.487 -2.821 1.00 91.88 179 ARG A CA 1
ATOM 1458 C C . ARG A 1 179 ? -10.488 2.810 -1.328 1.00 91.88 179 ARG A C 1
ATOM 1460 O O . ARG A 1 179 ? -11.395 2.463 -0.582 1.00 91.88 179 ARG A O 1
ATOM 1467 N N . LEU A 1 180 ? -9.450 3.536 -0.894 1.00 91.19 180 LEU A N 1
ATOM 1468 C CA . LEU A 1 180 ? -9.285 3.948 0.506 1.00 91.19 180 LEU A CA 1
ATOM 1469 C C . LEU A 1 180 ? -10.325 4.979 0.975 1.00 91.19 180 LEU A C 1
ATOM 1471 O O . LEU A 1 180 ? -10.369 5.299 2.159 1.00 91.19 180 LEU A O 1
ATOM 1475 N N . GLU A 1 181 ? -11.165 5.508 0.079 1.00 88.75 181 GLU A N 1
ATOM 1476 C CA . GLU A 1 181 ? -12.327 6.305 0.488 1.00 88.75 181 GLU A CA 1
ATOM 1477 C C . GLU A 1 181 ? -13.392 5.456 1.195 1.00 88.75 181 GLU A C 1
ATOM 1479 O O . GLU A 1 181 ? -14.084 5.964 2.074 1.00 88.75 181 GLU A O 1
ATOM 1484 N N . ASN A 1 182 ? -13.511 4.173 0.831 1.00 84.81 182 ASN A N 1
ATOM 1485 C CA . ASN A 1 182 ? -14.535 3.260 1.354 1.00 84.81 182 ASN A CA 1
ATOM 1486 C C . ASN A 1 182 ? -13.948 1.995 2.004 1.00 84.81 182 ASN A C 1
ATOM 1488 O O . ASN A 1 182 ? -14.673 1.232 2.640 1.00 84.81 182 ASN A O 1
ATOM 1492 N N . GLU A 1 183 ? -12.647 1.756 1.846 1.00 86.94 183 GLU A N 1
ATOM 1493 C CA . GLU A 1 183 ? -11.941 0.584 2.349 1.00 86.94 183 GLU A CA 1
ATOM 1494 C C . GLU A 1 183 ? -10.793 0.999 3.274 1.00 86.94 183 GLU A C 1
ATOM 1496 O O . GLU A 1 183 ? -10.099 1.984 3.046 1.00 86.94 183 GLU A O 1
ATOM 1501 N N . CYS A 1 184 ? -10.537 0.203 4.309 1.00 84.69 184 CYS A N 1
ATOM 1502 C CA . CYS A 1 184 ? -9.392 0.406 5.195 1.00 84.69 184 CYS A CA 1
ATOM 1503 C C . CYS A 1 184 ? -8.093 -0.193 4.625 1.00 84.69 184 CYS A C 1
ATOM 1505 O O . CYS A 1 184 ? -7.028 -0.004 5.195 1.00 84.69 184 CYS A O 1
ATOM 1507 N N . GLU A 1 185 ? -8.146 -0.988 3.554 1.00 90.31 185 GLU A N 1
ATOM 1508 C CA . GLU A 1 185 ? -6.969 -1.655 2.994 1.00 90.31 185 GLU A CA 1
ATOM 1509 C C . GLU A 1 185 ? -7.116 -1.866 1.488 1.00 90.31 185 GLU A C 1
ATOM 1511 O O . GLU A 1 185 ? -8.117 -2.404 1.030 1.00 90.31 185 GLU A O 1
ATOM 1516 N N . ILE A 1 186 ? -6.079 -1.531 0.727 1.00 93.25 186 ILE A N 1
ATOM 1517 C CA . ILE A 1 186 ? -5.912 -1.941 -0.664 1.00 93.25 186 ILE A CA 1
ATOM 1518 C C . ILE A 1 186 ? -4.815 -2.991 -0.702 1.00 93.25 186 ILE A C 1
ATOM 1520 O O . ILE A 1 186 ? -3.676 -2.690 -0.367 1.00 93.25 186 ILE A O 1
ATOM 1524 N N . ARG A 1 187 ? -5.135 -4.198 -1.169 1.00 92.94 187 ARG A N 1
ATOM 1525 C CA . ARG A 1 187 ? -4.140 -5.172 -1.631 1.00 92.94 187 ARG A CA 1
ATOM 1526 C C . ARG A 1 187 ? -4.236 -5.266 -3.137 1.00 92.94 187 ARG A C 1
ATOM 1528 O O . ARG A 1 187 ? -5.305 -5.584 -3.656 1.00 92.94 187 ARG A O 1
ATOM 1535 N N . GLU A 1 188 ? -3.152 -4.952 -3.825 1.00 94.00 188 GLU A N 1
ATOM 1536 C CA . GLU A 1 188 ? -3.153 -4.892 -5.277 1.00 94.00 188 GLU A CA 1
ATOM 1537 C C . GLU A 1 188 ? -1.837 -5.372 -5.862 1.00 94.00 188 GLU A C 1
ATOM 1539 O O . GLU A 1 188 ? -0.746 -5.086 -5.362 1.00 94.00 188 GLU A O 1
ATOM 1544 N N . ILE A 1 189 ? -1.983 -6.089 -6.970 1.00 93.31 189 ILE A N 1
ATOM 1545 C CA . ILE A 1 189 ? -0.888 -6.419 -7.846 1.00 93.31 189 ILE A CA 1
ATOM 1546 C C . ILE A 1 189 ? -0.827 -5.366 -8.964 1.00 93.31 189 ILE A C 1
ATOM 1548 O O . ILE A 1 189 ? -1.688 -5.340 -9.836 1.00 93.31 189 ILE A O 1
ATOM 1552 N N . VAL A 1 190 ? 0.185 -4.500 -8.943 1.00 93.81 190 VAL A N 1
ATOM 1553 C CA . VAL A 1 190 ? 0.354 -3.399 -9.897 1.00 93.81 190 VAL A CA 1
ATOM 1554 C C . VAL A 1 190 ? 1.287 -3.822 -11.030 1.00 93.81 190 VAL A C 1
ATOM 1556 O O . VAL A 1 190 ? 2.403 -4.300 -10.796 1.00 93.81 190 VAL A O 1
ATOM 1559 N N . GLU A 1 191 ? 0.840 -3.623 -12.268 1.00 92.38 191 GLU A N 1
ATOM 1560 C CA . GLU A 1 191 ? 1.667 -3.841 -13.453 1.00 92.38 191 GLU A CA 1
ATOM 1561 C C . GLU A 1 191 ? 2.768 -2.784 -13.566 1.00 92.38 191 GLU A C 1
ATOM 1563 O O . GLU A 1 191 ? 2.581 -1.607 -13.248 1.00 92.38 191 GLU A O 1
ATOM 1568 N N . MET A 1 192 ? 3.941 -3.217 -14.022 1.00 90.19 192 MET A N 1
ATOM 1569 C CA . MET A 1 192 ? 5.080 -2.331 -14.202 1.00 90.19 192 MET A CA 1
ATOM 1570 C C . MET A 1 192 ? 5.171 -1.840 -15.651 1.00 90.19 192 MET A C 1
ATOM 1572 O O . MET A 1 192 ? 5.300 -2.627 -16.592 1.00 90.19 192 MET A O 1
ATOM 1576 N N . GLU A 1 193 ? 5.204 -0.526 -15.828 1.00 89.25 193 GLU A N 1
ATOM 1577 C CA . GLU A 1 193 ? 5.527 0.132 -17.086 1.00 89.25 193 GLU A CA 1
ATOM 1578 C C . GLU A 1 193 ? 7.047 0.099 -17.309 1.00 89.25 193 GLU A C 1
ATOM 1580 O O . GLU A 1 193 ? 7.841 0.551 -16.478 1.00 89.25 193 GLU A O 1
ATOM 1585 N N . ARG A 1 194 ? 7.485 -0.465 -18.440 1.00 75.50 194 ARG A N 1
ATOM 1586 C CA . ARG A 1 194 ? 8.907 -0.505 -18.810 1.00 75.50 194 ARG A CA 1
ATOM 1587 C C . ARG A 1 194 ? 9.363 0.831 -19.384 1.00 75.50 194 ARG A C 1
ATOM 1589 O O . ARG A 1 194 ? 8.698 1.397 -20.250 1.00 75.50 194 ARG A O 1
ATOM 1596 N N . PHE A 1 195 ? 10.575 1.256 -19.031 1.00 59.81 195 PHE A N 1
ATOM 1597 C CA . PHE A 1 195 ? 11.235 2.345 -19.746 1.00 59.81 195 PHE A CA 1
ATOM 1598 C C . PHE A 1 195 ? 11.763 1.839 -21.101 1.00 59.81 195 PHE A C 1
ATOM 1600 O O . PHE A 1 195 ? 12.649 0.986 -21.164 1.00 59.81 195 PHE A O 1
ATOM 1607 N N . ARG A 1 196 ? 11.200 2.328 -22.212 1.00 51.84 196 ARG A N 1
ATOM 1608 C CA . ARG A 1 196 ? 11.562 1.883 -23.565 1.00 51.84 196 ARG A CA 1
ATOM 1609 C C . ARG A 1 196 ? 12.833 2.591 -24.053 1.00 51.84 196 ARG A C 1
ATOM 1611 O O . ARG A 1 196 ? 12.771 3.704 -24.563 1.00 51.84 196 ARG A O 1
ATOM 1618 N N . ARG A 1 197 ? 13.970 1.893 -24.027 1.00 45.50 197 ARG A N 1
ATOM 1619 C CA . ARG A 1 197 ? 15.030 2.054 -25.040 1.00 45.50 197 ARG A CA 1
ATOM 1620 C C . ARG A 1 197 ? 15.209 0.699 -25.721 1.00 45.50 197 ARG A C 1
ATOM 1622 O O . ARG A 1 197 ? 15.733 -0.208 -25.099 1.00 45.50 197 AR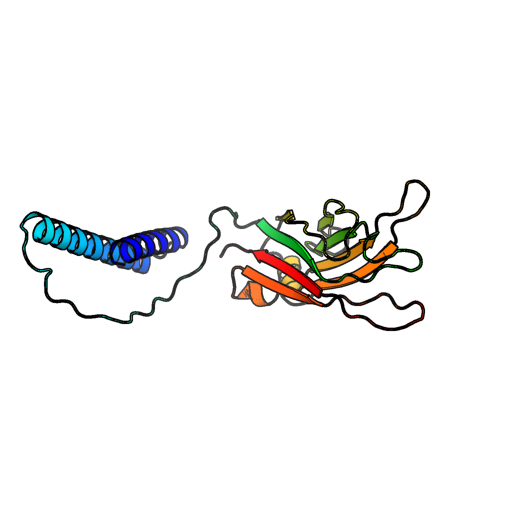G A O 1
ATOM 1629 N N . SER A 1 198 ? 14.651 0.593 -26.932 1.00 34.88 198 SER A N 1
ATOM 1630 C CA . SER A 1 198 ? 14.786 -0.487 -27.931 1.00 34.88 198 SER A CA 1
ATOM 1631 C C . SER A 1 198 ? 14.899 -1.949 -27.438 1.00 34.88 198 SER A C 1
ATOM 1633 O O . SER A 1 198 ? 15.904 -2.346 -26.871 1.00 34.88 198 SER A O 1
ATOM 1635 N N . GLU A 1 199 ? 13.905 -2.746 -27.856 1.00 32.78 199 GLU A N 1
ATOM 1636 C CA . GLU A 1 199 ? 13.853 -4.221 -27.973 1.00 32.78 199 GLU A CA 1
ATOM 1637 C C . GLU A 1 199 ? 13.075 -5.057 -26.920 1.00 32.78 199 GLU A C 1
ATOM 1639 O O . GLU A 1 199 ? 13.263 -4.976 -25.714 1.00 32.78 199 GLU A O 1
ATOM 1644 N N . LYS A 1 200 ? 12.139 -5.837 -27.498 1.00 36.09 200 LYS A N 1
ATOM 1645 C CA . LYS A 1 200 ? 11.290 -6.986 -27.100 1.00 36.09 200 LYS A CA 1
ATOM 1646 C C . LYS A 1 200 ? 10.794 -7.143 -25.637 1.00 36.09 200 LYS A C 1
ATOM 1648 O O . LYS A 1 200 ? 11.528 -7.289 -24.666 1.00 36.09 200 LYS A O 1
ATOM 1653 N N . SER A 1 201 ? 9.459 -7.170 -25.534 1.00 33.69 201 SER A N 1
ATOM 1654 C CA . SER A 1 201 ? 8.606 -7.148 -24.333 1.00 33.69 201 SER A CA 1
ATOM 1655 C C . SER A 1 201 ? 8.620 -8.450 -23.517 1.00 33.69 201 SER A C 1
ATOM 1657 O O . SER A 1 201 ? 8.425 -9.518 -24.081 1.00 33.69 201 SER A O 1
ATOM 1659 N N . HIS A 1 202 ? 8.767 -8.343 -22.191 1.00 42.03 202 HIS A N 1
ATOM 1660 C CA . HIS A 1 202 ? 8.255 -9.309 -21.202 1.00 42.03 202 HIS A CA 1
ATOM 1661 C C . HIS A 1 202 ? 7.536 -8.516 -20.088 1.00 42.03 202 HIS A C 1
ATOM 1663 O O . HIS A 1 202 ? 8.027 -7.484 -19.638 1.00 42.03 202 HIS A O 1
ATOM 1669 N N . ARG A 1 203 ? 6.351 -8.930 -19.642 1.00 43.25 203 ARG A N 1
ATOM 1670 C CA . ARG A 1 203 ? 5.602 -8.207 -18.595 1.00 43.25 203 ARG A CA 1
ATOM 1671 C C . ARG A 1 203 ? 6.036 -8.691 -17.207 1.00 43.25 203 ARG A C 1
ATOM 1673 O O . ARG A 1 203 ? 6.199 -9.889 -17.021 1.00 43.25 203 ARG A O 1
ATOM 1680 N N . GLY A 1 204 ? 6.257 -7.754 -16.285 1.00 52.84 204 GLY A N 1
ATOM 1681 C CA . GLY A 1 204 ? 6.560 -8.015 -14.875 1.00 52.84 204 GLY A CA 1
ATOM 1682 C C . GLY A 1 204 ? 5.498 -7.367 -13.986 1.00 52.84 204 GLY A C 1
ATOM 1683 O O . GLY A 1 204 ? 4.851 -6.396 -14.390 1.00 52.84 204 GLY A O 1
ATOM 1684 N N . THR A 1 205 ? 5.319 -7.910 -12.789 1.00 51.25 205 THR A N 1
ATOM 1685 C CA . THR A 1 205 ? 4.125 -7.716 -11.957 1.00 51.25 205 THR A CA 1
ATOM 1686 C C . THR A 1 205 ? 4.549 -7.495 -10.494 1.00 51.25 205 THR A C 1
ATOM 1688 O O . THR A 1 205 ? 5.571 -8.033 -10.080 1.00 51.25 205 THR A O 1
ATOM 1691 N N . GLN A 1 206 ? 3.856 -6.676 -9.693 1.00 59.72 206 GLN A N 1
ATOM 1692 C CA . GLN A 1 206 ? 4.267 -6.379 -8.302 1.00 59.72 206 GLN A CA 1
ATOM 1693 C C . GLN A 1 206 ? 3.110 -6.461 -7.314 1.00 59.72 206 GLN A C 1
ATOM 1695 O O . GLN A 1 206 ? 2.105 -5.828 -7.566 1.00 59.72 206 GLN A O 1
ATOM 1700 N N . GLU A 1 207 ? 3.273 -7.099 -6.155 1.00 53.81 207 GLU A N 1
ATOM 1701 C CA . GLU A 1 207 ? 2.226 -7.232 -5.124 1.00 53.81 207 GLU A CA 1
ATOM 1702 C C . GLU A 1 207 ? 2.445 -6.255 -3.954 1.00 53.81 207 GLU A C 1
ATOM 1704 O O . GLU A 1 207 ? 3.567 -6.120 -3.454 1.00 53.81 207 GLU A O 1
ATOM 1709 N N . LYS A 1 208 ? 1.394 -5.529 -3.543 1.00 62.69 208 LYS A N 1
ATOM 1710 C CA . LYS A 1 208 ? 1.462 -4.451 -2.538 1.00 62.69 208 LYS A CA 1
ATOM 1711 C C . LYS A 1 208 ? 0.214 -4.398 -1.664 1.00 62.69 208 LYS A C 1
ATOM 1713 O O . LYS A 1 208 ? -0.876 -4.743 -2.114 1.00 62.69 208 LYS A O 1
ATOM 1718 N N . ALA A 1 209 ? 0.379 -3.891 -0.443 1.00 61.88 209 ALA A N 1
ATOM 1719 C CA . ALA A 1 209 ? -0.720 -3.589 0.467 1.00 61.88 209 ALA A CA 1
ATOM 1720 C C . ALA A 1 209 ? -0.590 -2.159 1.021 1.00 61.88 209 ALA A C 1
ATOM 1722 O O . ALA A 1 209 ? 0.496 -1.748 1.424 1.00 61.88 209 ALA A O 1
ATOM 1723 N N . ALA A 1 210 ? -1.677 -1.394 1.049 1.00 64.12 210 ALA A N 1
ATOM 1724 C CA . ALA A 1 210 ? -1.773 -0.103 1.725 1.00 64.12 210 ALA A CA 1
ATOM 1725 C C . ALA A 1 210 ? -2.939 -0.155 2.712 1.00 64.12 210 ALA A C 1
ATOM 1727 O O . ALA A 1 210 ? -4.035 -0.524 2.304 1.00 64.12 210 ALA A O 1
ATOM 1728 N N . SER A 1 211 ? -2.732 0.207 3.978 1.00 62.72 211 SER A N 1
ATOM 1729 C CA . SER A 1 211 ? -3.796 0.237 4.989 1.00 62.72 211 SER A CA 1
ATOM 1730 C C . SER A 1 211 ? -3.989 1.628 5.601 1.00 62.72 211 SER A C 1
ATOM 1732 O O . SER A 1 211 ? -3.029 2.326 5.933 1.00 62.72 211 SER A O 1
ATOM 1734 N N . LEU A 1 212 ? -5.256 2.022 5.743 1.00 49.09 212 LEU A N 1
ATOM 1735 C CA . LEU A 1 212 ? -5.751 3.164 6.507 1.00 49.09 212 LEU A CA 1
ATOM 1736 C C . LEU A 1 212 ? -6.615 2.678 7.671 1.00 49.09 212 LEU A C 1
ATOM 1738 O O . LEU A 1 212 ? -7.371 1.719 7.549 1.00 49.09 212 LEU A O 1
ATOM 1742 N N . PHE A 1 213 ? -6.576 3.396 8.786 1.00 42.91 213 PHE A N 1
ATOM 1743 C CA . PHE A 1 213 ? -7.595 3.248 9.823 1.00 42.91 213 PHE A CA 1
ATOM 1744 C C . PHE A 1 213 ? -8.930 3.885 9.360 1.00 42.91 213 PHE A C 1
ATOM 1746 O O . PHE A 1 213 ? -8.876 4.851 8.593 1.00 42.91 213 PHE A O 1
ATOM 1753 N N . PRO A 1 214 ? -10.112 3.401 9.789 1.00 44.97 214 PRO A N 1
ATOM 1754 C CA . PRO A 1 214 ? -11.343 4.193 9.739 1.00 44.97 214 PRO A CA 1
ATOM 1755 C C . PRO A 1 214 ? -11.295 5.421 10.656 1.00 44.97 214 PRO A C 1
ATOM 1757 O O . PRO A 1 214 ? -10.291 5.619 11.375 1.00 44.97 214 PRO A O 1
#

pLDDT: mean 88.09, std 13.91, range [32.78, 98.44]

Secondary structure (DSSP, 8-state):
-HHHHHHHHHHHHHHHHHTT-HHHHHHHHHHHHHHHHHHHHHHHHHHTTPPPPP--------------TTS-TTEEEEEEEEEESPPPPTT--GGG--EEEEEEE--S-STT-EEEEPPPBPS-SS-EEEEEEEEE--TT-HHHHHIIIII-EEEEEEEPP-TTSPPEEEEEEEE--GGGGT-SEEEEEEEPEE--SSS-----EEEEEEEE--

Radius of gyration: 24.35 Å; chains: 1; bounding box: 62×58×60 Å

Sequence (214 aa):
MLLEQQEKCLLFSKQFMHQGNVAETTRFEKLAQDRKKQLEILQLAQAQGLDPPTHHFELKTFQTVRIFSELNSTEMHLIIVRGMNLPAPPGVTPDDLDAFVRFEFHYPNSDQAQKSKTAVVKNTNSPEFDQLFKLNINRNHRGFKRVIQSKGIKFEIFHKGSFFRSDKLVGTAHLKLERLENECEIREIVEMERFRRSEKSHRGTQEKAASLFP

Foldseek 3Di:
DLVVLLVVLCVQLVQCVVVVNPPSNVVSVVSSVVSVVLVVQQVVCVVVVHDRDDDDDDDDDDDGADFDVVDDQFKKKKWFFKKFQFDDDPPADQQAFFKKKKKWQQPPHVVPTDIDMFDTDGRHNIDGGRDMDIDTHDPPRPSRVCCQCPNAMKMWMWGPDDPPDHIHTRFIWGDHNVCVVPHQKDWDKTWTHGDDDDDDDDTIITTIMMGHGD